Protein AF-A0A4Q7L5A5-F1 (afdb_monomer)

Sequence (263 aa):
MSRRRGRRRGRPQQIAVKLKLPFLGEISGTWEPDQAEVKAAWELYVELVTRVTVVELRPNEGLVREALTSFYSMFEITRTILRKYGPALARPHDPGQVVFGEVAVRVLDGALRPLLSRWHPALMTWESKRPEGTDPATHERNWERHDELREELAKTRVVLSGMADMLAAVANIAPLHPQVPDATPPQETAGGGAPLAGDPRQLASSRYNSGRETLIGSCVVRAITTTTGSFGSGFSSRCGTFGGTRKKSPGPPGSRTSFVPSW

Organism: NCBI:txid1872711

pLDDT: mean 74.37, std 26.96, range [30.36, 98.69]

Nearest PDB structures (foldseek):
  8sf0-assembly1_A  TM=2.297E-01  e=7.478E+00  Oryctolagus cuniculus

Mean predicted aligned error: 16.58 Å

Solvent-accessible surface area (backbone atoms only — not comparable to full-atom values): 17532 Å² total; per-residue (Å²): 136,85,80,80,78,76,79,78,78,71,79,81,62,75,40,75,44,75,44,70,39,60,97,70,49,68,51,70,35,38,32,66,70,50,79,63,38,26,51,47,25,44,56,54,28,54,59,38,59,76,29,69,46,46,38,81,70,55,97,90,46,88,54,70,68,57,48,53,50,57,52,56,47,48,57,59,54,51,50,48,50,49,62,73,60,36,68,72,33,58,59,90,70,63,92,61,51,57,45,59,46,57,56,53,51,49,46,46,61,32,45,46,43,61,52,50,69,57,44,52,62,55,51,52,59,53,61,74,66,56,57,88,94,58,56,68,70,62,54,52,67,68,38,94,56,40,66,61,50,52,51,52,53,51,57,46,24,55,44,45,39,53,50,38,54,52,23,25,58,62,45,72,49,82,76,90,56,90,76,65,99,79,71,77,74,75,75,76,84,73,91,71,82,86,82,82,91,81,84,95,83,83,90,78,88,82,89,80,84,90,79,83,87,79,89,80,88,78,90,84,80,89,83,87,83,89,80,91,78,91,83,82,86,76,92,79,89,76,91,78,89,83,84,87,84,88,86,86,87,85,87,88,90,88,80,92,83,90,86,83,84,89,132

Secondary structure (DSSP, 8-state):
---------PPPP-EEEEEEETTTEEEEEEE---HHHHHHHHHHHHHHHTSTTTSPPPTTSS-HHHHHHHHHHHHHHHHHHHHHHGGGGG---STTB--HHHHHHHHIIIIIHHHHHHHHHHHHHHHTTPPTT--HHHHHHT-TTHHHHHHHHHHHHHHHHHHHHHHHHHHT---SSPPPTT----------PPPPP--------------------------------------------------------------PPP-

Radius of gyration: 30.47 Å; Cα contacts (8 Å, |Δi|>4): 200; chains: 1; bounding box: 72×77×84 Å

Foldseek 3Di:
DDDDDPDPPPDQDKFWAWFQFAPPGIDTFIERDDPLQLVLLVQLLVLCAVDCLQVPAPPLGDALVVLLVSLVVLVVSNVVSCVVSDCSQPDDDDPRYDGNNRLSVCLCVRQNVVLNVPVVVVQVVQQVPDDPPDDSRNSRVPDPCNVVNSVSSVVSSVRSLSSSLVSCVSNVHDDPHDHDVPNDGPDDPDDDDDDDDDDDDDDDDDDDDDDDDDDDDDDDDDDDDDDDDDDDDDDDDDDDDDDDDDDDDDDDDDDDDDDDDDD

Structure (mmCIF, N/CA/C/O backbone):
data_AF-A0A4Q7L5A5-F1
#
_entry.id   AF-A0A4Q7L5A5-F1
#
loop_
_atom_site.group_PDB
_atom_site.id
_atom_site.type_symbol
_atom_site.label_atom_id
_atom_site.label_alt_id
_atom_site.label_comp_id
_atom_site.label_asym_id
_atom_site.label_entity_id
_atom_site.label_seq_id
_atom_site.pdbx_PDB_ins_code
_atom_site.Cartn_x
_atom_site.Cartn_y
_atom_site.Cartn_z
_atom_site.occupancy
_atom_site.B_iso_or_equiv
_atom_site.auth_seq_id
_atom_site.auth_comp_id
_atom_site.auth_asym_id
_atom_site.auth_atom_id
_atom_site.pdbx_PDB_model_num
ATOM 1 N N . MET A 1 1 ? 42.456 -18.481 -33.273 1.00 42.03 1 MET A N 1
ATOM 2 C CA . MET A 1 1 ? 41.606 -17.265 -33.305 1.00 42.03 1 MET A CA 1
ATOM 3 C C . MET A 1 1 ? 40.187 -17.647 -32.891 1.00 42.03 1 MET A C 1
ATOM 5 O O . MET A 1 1 ? 39.440 -18.167 -33.707 1.00 42.03 1 MET A O 1
ATOM 9 N N . SER A 1 2 ? 39.833 -17.487 -31.612 1.00 43.16 2 SER A N 1
ATOM 10 C CA . SER A 1 2 ? 38.498 -17.850 -31.109 1.00 43.16 2 SER A CA 1
ATOM 11 C C . SER A 1 2 ? 37.544 -16.662 -31.263 1.00 43.16 2 SER A C 1
ATOM 13 O O . SER A 1 2 ? 37.755 -15.605 -30.667 1.00 43.16 2 SER A O 1
ATOM 15 N N . ARG A 1 3 ? 36.522 -16.806 -32.117 1.00 45.16 3 ARG A N 1
ATOM 16 C CA . ARG A 1 3 ? 35.483 -15.792 -32.344 1.00 45.16 3 ARG A CA 1
ATOM 17 C C . ARG A 1 3 ? 34.577 -15.714 -31.110 1.00 45.16 3 ARG A C 1
ATOM 19 O O . ARG A 1 3 ? 33.791 -16.626 -30.862 1.00 45.16 3 ARG A O 1
ATOM 26 N N . ARG A 1 4 ? 34.642 -14.604 -30.365 1.00 49.50 4 ARG A N 1
ATOM 27 C CA . ARG A 1 4 ? 33.627 -14.241 -29.361 1.00 49.50 4 ARG A CA 1
ATOM 28 C C . ARG A 1 4 ? 32.274 -14.109 -30.067 1.00 49.50 4 ARG A C 1
ATOM 30 O O . ARG A 1 4 ? 32.055 -13.158 -30.813 1.00 49.50 4 ARG A O 1
ATOM 37 N N . ARG A 1 5 ? 31.366 -15.064 -29.844 1.00 52.69 5 ARG A N 1
ATOM 38 C CA . ARG A 1 5 ? 29.954 -14.931 -30.226 1.00 52.69 5 ARG A CA 1
ATOM 39 C C . ARG A 1 5 ? 29.371 -13.747 -29.456 1.00 52.69 5 ARG A C 1
ATOM 41 O O . ARG A 1 5 ? 29.300 -13.781 -28.230 1.00 52.69 5 ARG A O 1
ATOM 48 N N . GLY A 1 6 ? 28.989 -12.696 -30.179 1.00 50.53 6 GLY A N 1
ATOM 49 C CA . GLY A 1 6 ? 28.244 -11.575 -29.621 1.00 50.53 6 GLY A CA 1
ATOM 50 C C . GLY A 1 6 ? 26.965 -12.085 -28.963 1.00 50.53 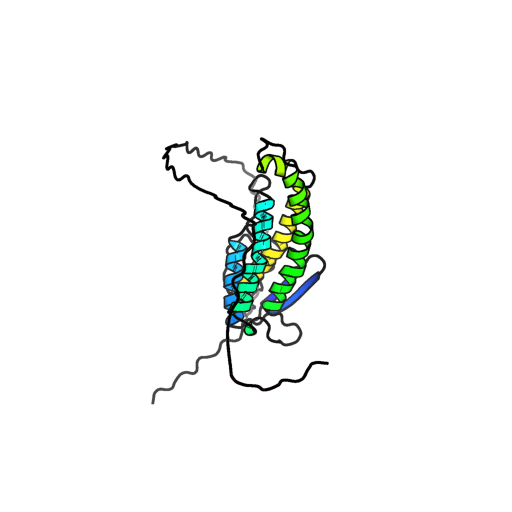6 GLY A C 1
ATOM 51 O O . GLY A 1 6 ? 26.171 -12.791 -29.585 1.00 50.53 6 GLY A O 1
ATOM 52 N N . ARG A 1 7 ? 26.790 -11.757 -27.682 1.00 52.16 7 ARG A N 1
ATOM 53 C CA . ARG A 1 7 ? 25.568 -12.018 -26.922 1.00 52.16 7 ARG A CA 1
ATOM 54 C C . ARG A 1 7 ? 24.438 -11.248 -27.610 1.00 52.16 7 ARG A C 1
ATOM 56 O O . ARG A 1 7 ? 24.432 -10.021 -27.563 1.00 52.16 7 ARG A O 1
ATOM 63 N N . ARG A 1 8 ? 23.518 -11.952 -28.281 1.00 49.62 8 ARG A N 1
ATOM 64 C CA . ARG A 1 8 ? 22.256 -11.368 -28.759 1.00 49.62 8 ARG A CA 1
ATOM 65 C C . ARG A 1 8 ? 21.574 -10.736 -27.543 1.00 49.62 8 ARG A C 1
ATOM 67 O O . ARG A 1 8 ? 21.166 -11.458 -26.636 1.00 49.62 8 ARG A O 1
ATOM 74 N N . ARG A 1 9 ? 21.524 -9.402 -27.476 1.00 58.88 9 ARG A N 1
ATOM 75 C CA . ARG A 1 9 ? 20.638 -8.708 -26.536 1.00 58.88 9 ARG A CA 1
ATOM 76 C C . ARG A 1 9 ? 19.219 -9.072 -26.969 1.00 58.88 9 ARG A C 1
ATOM 78 O O . ARG A 1 9 ? 18.850 -8.785 -28.105 1.00 58.88 9 ARG A O 1
ATOM 85 N N . GLY A 1 10 ? 18.497 -9.805 -26.122 1.00 58.12 10 GLY A N 1
ATOM 86 C CA . GLY A 1 10 ? 17.075 -10.065 -26.335 1.00 58.12 10 GLY A CA 1
ATOM 87 C C . GLY A 1 10 ? 16.325 -8.740 -26.444 1.00 58.12 10 GLY A C 1
ATOM 88 O O . GLY A 1 10 ? 16.760 -7.738 -25.873 1.00 58.12 10 GLY A O 1
ATOM 89 N N . ARG A 1 11 ? 15.240 -8.725 -27.222 1.00 57.44 11 ARG A N 1
ATOM 90 C CA . ARG A 1 11 ? 14.343 -7.570 -27.311 1.00 57.44 11 ARG A CA 1
ATOM 91 C C . ARG A 1 11 ? 13.835 -7.239 -25.895 1.00 57.44 11 ARG A C 1
ATOM 93 O O . ARG A 1 11 ? 13.523 -8.186 -25.171 1.00 57.44 11 ARG A O 1
ATOM 100 N N . PRO A 1 12 ? 13.798 -5.960 -25.479 1.00 66.44 12 PRO A N 1
ATOM 101 C CA . PRO A 1 12 ? 13.214 -5.596 -24.193 1.00 66.44 12 PRO A CA 1
ATOM 102 C C . PRO A 1 12 ? 11.754 -6.062 -24.141 1.00 66.44 12 PRO A C 1
ATOM 104 O O . PRO A 1 12 ? 11.037 -5.989 -25.142 1.00 66.44 12 PRO A O 1
ATOM 107 N N . GLN A 1 13 ? 11.356 -6.612 -22.995 1.00 79.69 13 GLN A N 1
ATOM 108 C CA . GLN A 1 13 ? 9.980 -7.019 -22.735 1.00 79.69 13 GLN A CA 1
ATOM 109 C C . GLN A 1 13 ? 9.119 -5.757 -22.656 1.00 79.69 13 GLN A C 1
ATOM 111 O O . GLN A 1 13 ? 9.505 -4.807 -21.984 1.00 79.69 13 GLN A O 1
ATOM 116 N N . GLN A 1 14 ? 7.980 -5.746 -23.347 1.00 88.88 14 GLN A N 1
ATOM 117 C CA . GLN A 1 14 ? 7.008 -4.658 -23.289 1.00 88.88 14 GLN A CA 1
ATOM 118 C C . GLN A 1 14 ? 5.710 -5.200 -22.694 1.00 88.88 14 GLN A C 1
ATOM 120 O O . GLN A 1 14 ? 5.196 -6.223 -23.146 1.00 88.88 14 GLN A O 1
ATOM 125 N N . ILE A 1 15 ? 5.200 -4.527 -21.668 1.00 91.50 15 ILE A N 1
ATOM 126 C CA . ILE A 1 15 ? 4.071 -4.978 -20.855 1.00 91.50 15 ILE A CA 1
ATOM 127 C C . ILE A 1 15 ? 2.980 -3.917 -20.930 1.00 91.50 15 ILE A C 1
ATOM 129 O O . ILE A 1 15 ? 3.231 -2.748 -20.650 1.00 91.50 15 ILE A O 1
ATOM 133 N N . ALA A 1 16 ? 1.762 -4.300 -21.306 1.00 90.12 16 ALA A N 1
ATOM 134 C CA . ALA A 1 16 ? 0.623 -3.393 -21.229 1.00 90.12 16 ALA A CA 1
ATOM 135 C C . ALA A 1 16 ? 0.192 -3.233 -19.766 1.00 90.12 16 ALA A C 1
ATOM 137 O O . ALA A 1 16 ? -0.002 -4.219 -19.057 1.00 90.12 16 ALA A O 1
ATOM 138 N N . VAL A 1 17 ? 0.035 -1.989 -19.327 1.00 89.38 17 VAL A N 1
ATOM 139 C CA . VAL A 1 17 ? -0.301 -1.640 -17.950 1.00 89.38 17 VAL A CA 1
ATOM 140 C C . VAL A 1 17 ? -1.649 -0.942 -17.909 1.00 89.38 17 VAL A C 1
ATOM 142 O O . VAL A 1 17 ? -1.903 -0.019 -18.684 1.00 89.38 17 VAL A O 1
ATOM 145 N N . LYS A 1 18 ? -2.497 -1.366 -16.969 1.00 90.62 18 LYS A N 1
ATOM 146 C CA . LYS A 1 18 ? -3.756 -0.701 -16.643 1.00 90.62 18 LYS A CA 1
ATOM 147 C C . LYS A 1 18 ? -4.070 -0.864 -15.160 1.00 90.62 18 LYS A C 1
ATOM 149 O O . LYS A 1 18 ? -4.229 -1.982 -14.686 1.00 90.62 18 LYS A O 1
ATOM 154 N N . LEU A 1 19 ? -4.188 0.244 -14.435 1.00 90.56 19 LEU A N 1
ATOM 155 C CA . LEU A 1 19 ? -4.551 0.257 -13.021 1.00 90.56 19 LEU A CA 1
ATOM 156 C C . LEU A 1 19 ? -5.522 1.396 -12.731 1.00 90.56 19 LEU A C 1
ATOM 158 O O . LEU A 1 19 ? -5.217 2.563 -12.964 1.00 90.56 19 LEU A O 1
ATOM 162 N N . LYS A 1 20 ? -6.691 1.058 -12.189 1.00 90.69 20 LYS A N 1
ATOM 163 C CA . LYS A 1 20 ? -7.696 2.040 -11.770 1.00 90.69 20 LYS A CA 1
ATOM 164 C C . LYS A 1 20 ? -7.402 2.492 -10.342 1.00 90.69 20 LYS A C 1
ATOM 166 O O . LYS A 1 20 ? -7.267 1.658 -9.449 1.00 90.69 20 LYS A O 1
ATOM 171 N N . LEU A 1 21 ? -7.333 3.801 -10.126 1.00 87.31 21 LEU A N 1
ATOM 172 C CA . LEU A 1 21 ? -7.123 4.413 -8.821 1.00 87.31 21 LEU A CA 1
ATOM 173 C C . LEU A 1 21 ? -8.372 5.183 -8.376 1.00 87.31 21 LEU A C 1
ATOM 175 O O . LEU A 1 21 ? -8.939 5.946 -9.165 1.00 87.31 21 LEU A O 1
ATOM 179 N N . PRO A 1 22 ? -8.780 5.063 -7.101 1.00 82.00 22 PRO A N 1
ATOM 180 C CA . PRO A 1 22 ? -9.787 5.943 -6.532 1.00 82.00 22 PRO A CA 1
ATOM 181 C C . PRO A 1 22 ? -9.349 7.405 -6.678 1.00 82.00 22 PRO A C 1
ATOM 183 O O . PRO A 1 22 ? -8.205 7.744 -6.384 1.00 82.00 22 PRO A O 1
ATOM 186 N N . PHE A 1 23 ? -10.255 8.271 -7.137 1.00 74.75 23 PHE A N 1
ATOM 187 C CA . PHE A 1 23 ? -10.088 9.733 -7.230 1.00 74.75 23 PHE A CA 1
ATOM 188 C C . PHE A 1 23 ? -9.009 10.267 -8.198 1.00 74.75 23 PHE A C 1
ATOM 190 O O . PHE A 1 23 ? -9.149 11.395 -8.662 1.00 74.75 23 PHE A O 1
ATOM 197 N N . LEU A 1 24 ? -7.976 9.489 -8.544 1.00 80.62 24 LEU A N 1
ATOM 198 C CA . LEU A 1 24 ? -6.904 9.878 -9.478 1.00 80.62 24 LEU A CA 1
ATOM 199 C C . LEU A 1 24 ? -7.088 9.337 -10.907 1.00 80.62 24 LEU A C 1
ATOM 201 O O . LEU A 1 24 ? -6.269 9.624 -11.778 1.00 80.62 24 LEU A O 1
ATOM 205 N N . GLY A 1 25 ? -8.152 8.574 -11.167 1.00 87.69 25 GLY A N 1
ATOM 206 C CA . GLY A 1 25 ? -8.466 8.055 -12.499 1.00 87.69 25 GLY A CA 1
ATOM 207 C C . GLY A 1 25 ? -7.749 6.741 -12.805 1.00 87.69 25 GLY A C 1
ATOM 208 O O . GLY A 1 25 ? -7.852 5.781 -12.047 1.00 87.69 25 GLY A O 1
ATOM 209 N N . GLU A 1 26 ? -7.062 6.665 -13.941 1.00 88.25 26 GLU A N 1
ATOM 210 C CA . GLU A 1 26 ? -6.426 5.439 -14.429 1.00 88.25 26 GLU A CA 1
ATOM 211 C C . GLU A 1 26 ? -4.948 5.684 -14.749 1.00 88.25 26 GLU A C 1
ATOM 213 O O . GLU A 1 26 ? -4.582 6.701 -15.336 1.00 88.25 26 GLU A O 1
ATOM 218 N N . ILE A 1 27 ? -4.096 4.734 -14.367 1.00 88.44 27 ILE A N 1
ATOM 219 C CA . ILE A 1 27 ? -2.741 4.600 -14.895 1.00 88.44 27 ILE A CA 1
ATOM 220 C C . ILE A 1 27 ? -2.820 3.614 -16.052 1.00 88.44 27 ILE A C 1
ATOM 222 O O . ILE A 1 27 ? -3.142 2.445 -15.838 1.00 88.44 27 ILE A O 1
ATOM 226 N N . SER A 1 28 ? -2.515 4.068 -17.261 1.00 90.81 28 SER A N 1
ATOM 227 C CA . SER A 1 28 ? -2.439 3.213 -18.440 1.00 90.81 28 SER A CA 1
ATOM 228 C C . SER A 1 28 ? -1.246 3.578 -19.312 1.00 90.81 28 SER A C 1
ATOM 230 O O . SER A 1 28 ? -0.820 4.732 -19.354 1.00 90.81 28 SER A O 1
ATOM 232 N N . GLY A 1 29 ? -0.677 2.573 -19.973 1.00 91.69 29 GLY A N 1
ATOM 233 C CA . GLY A 1 29 ? 0.484 2.746 -20.840 1.00 91.69 29 GLY A CA 1
ATOM 234 C C . GLY A 1 29 ? 1.212 1.437 -21.107 1.00 91.69 29 GLY A C 1
ATOM 235 O O . GLY A 1 29 ? 0.716 0.351 -20.799 1.00 91.69 29 GLY A O 1
ATOM 236 N N . THR A 1 30 ? 2.404 1.544 -21.680 1.00 93.56 30 THR A N 1
ATOM 237 C CA . THR A 1 30 ? 3.314 0.411 -21.888 1.00 93.56 30 THR A CA 1
ATOM 238 C C . THR A 1 30 ? 4.511 0.514 -20.955 1.00 93.56 30 THR A C 1
ATOM 240 O O . THR A 1 30 ? 5.078 1.587 -20.795 1.00 93.56 30 THR A O 1
ATOM 243 N N . TRP A 1 31 ? 4.936 -0.594 -20.367 1.00 93.88 31 TRP A N 1
ATOM 244 C CA . TRP A 1 31 ? 6.115 -0.651 -19.513 1.00 93.88 31 TRP A CA 1
ATOM 245 C C . TRP A 1 31 ? 7.205 -1.470 -20.197 1.00 93.88 31 TRP A C 1
ATOM 247 O O . TRP A 1 31 ? 6.989 -2.637 -20.526 1.00 93.88 31 TRP A O 1
ATOM 257 N N . GLU A 1 32 ? 8.369 -0.860 -20.410 1.00 93.56 32 GLU A N 1
ATOM 258 C CA . GLU A 1 32 ? 9.589 -1.528 -20.871 1.00 93.56 32 GLU A CA 1
ATOM 259 C C . GLU A 1 32 ? 10.631 -1.525 -19.743 1.00 93.56 32 GLU A C 1
ATOM 261 O O . GLU A 1 32 ? 11.520 -0.672 -19.731 1.00 93.56 32 GLU A O 1
ATOM 266 N N . PRO A 1 33 ? 10.499 -2.426 -18.751 1.00 93.12 33 PRO A N 1
ATOM 267 C CA . PRO A 1 33 ? 11.241 -2.313 -17.507 1.00 93.12 33 PRO A CA 1
ATOM 268 C C . PRO A 1 33 ? 12.732 -2.592 -17.698 1.00 93.12 33 PRO A C 1
ATOM 270 O O . PRO A 1 33 ? 13.140 -3.578 -18.326 1.00 93.12 33 PRO A O 1
ATOM 273 N N . ASP A 1 34 ? 13.565 -1.754 -17.087 1.00 92.75 34 ASP A N 1
ATOM 274 C CA . ASP A 1 34 ? 14.994 -2.025 -16.989 1.00 92.75 34 ASP A CA 1
ATOM 275 C C . ASP A 1 34 ? 15.328 -3.012 -15.847 1.00 92.75 34 ASP A C 1
ATOM 277 O O . ASP A 1 34 ? 14.481 -3.472 -15.081 1.00 92.75 34 ASP A O 1
ATOM 281 N N . GLN A 1 35 ? 16.606 -3.375 -15.710 1.00 95.06 35 GLN A N 1
ATOM 282 C CA . GLN A 1 35 ? 17.036 -4.326 -14.676 1.00 95.06 35 GLN A CA 1
ATOM 283 C C . GLN A 1 35 ? 16.857 -3.814 -13.236 1.00 95.06 35 GLN A C 1
ATOM 285 O O . GLN A 1 35 ? 16.794 -4.631 -12.316 1.00 95.06 35 GLN A O 1
ATOM 290 N N . ALA A 1 36 ? 16.846 -2.499 -13.008 1.00 96.88 36 ALA A N 1
ATOM 291 C CA . ALA A 1 36 ? 16.571 -1.931 -11.694 1.00 96.88 36 ALA A CA 1
ATOM 292 C C . ALA A 1 36 ? 15.071 -2.009 -11.389 1.00 96.88 36 ALA A C 1
ATOM 294 O O . ALA A 1 36 ? 14.707 -2.432 -10.293 1.00 96.88 36 ALA A O 1
ATOM 295 N N . GLU A 1 37 ? 14.220 -1.698 -12.366 1.00 97.25 37 GLU A N 1
ATOM 296 C CA . GLU A 1 37 ? 12.766 -1.795 -12.239 1.00 97.25 37 GLU A CA 1
ATOM 297 C C . GLU A 1 37 ? 12.292 -3.233 -12.031 1.00 97.25 37 GLU A C 1
ATOM 299 O O . GLU A 1 37 ? 11.494 -3.468 -11.130 1.00 97.25 37 GLU A O 1
ATOM 304 N N . VAL A 1 38 ? 12.842 -4.213 -12.758 1.00 97.44 38 VAL A N 1
ATOM 305 C CA . VAL A 1 38 ? 12.536 -5.645 -12.551 1.00 97.44 38 VAL A CA 1
ATOM 306 C C . VAL A 1 38 ? 12.829 -6.077 -11.109 1.00 97.44 38 VAL A C 1
ATOM 308 O O . VAL A 1 38 ? 12.031 -6.771 -10.477 1.00 97.44 38 VAL A O 1
ATOM 311 N N . LYS A 1 39 ? 13.968 -5.647 -10.549 1.00 98.25 39 LYS A N 1
ATOM 312 C CA . LYS A 1 39 ? 14.348 -5.982 -9.167 1.00 98.25 39 LYS A CA 1
ATOM 313 C C . LYS A 1 39 ? 13.474 -5.265 -8.140 1.00 98.25 39 LYS A C 1
ATOM 315 O O . LYS A 1 39 ? 13.059 -5.885 -7.166 1.00 98.25 39 LYS A O 1
ATOM 320 N N . ALA A 1 40 ? 13.192 -3.983 -8.357 1.00 98.50 40 ALA A N 1
ATOM 321 C CA . ALA A 1 40 ? 12.310 -3.205 -7.496 1.00 98.50 40 ALA A CA 1
ATOM 322 C C . ALA A 1 40 ? 10.877 -3.757 -7.506 1.00 98.50 40 ALA A C 1
ATOM 324 O O . ALA A 1 40 ? 10.242 -3.831 -6.454 1.00 98.50 40 ALA A O 1
ATOM 325 N N . ALA A 1 41 ? 10.397 -4.198 -8.673 1.00 98.25 41 ALA A N 1
ATOM 326 C CA . ALA A 1 41 ? 9.103 -4.840 -8.832 1.00 98.25 41 ALA A CA 1
ATOM 327 C C . ALA A 1 41 ? 9.015 -6.130 -8.026 1.00 98.25 41 ALA A C 1
ATOM 329 O O . ALA A 1 41 ? 8.070 -6.282 -7.260 1.00 98.25 41 ALA A O 1
ATOM 330 N N . TRP A 1 42 ? 10.023 -7.001 -8.115 1.00 98.31 42 TRP A N 1
ATOM 331 C CA . TRP A 1 42 ? 10.089 -8.204 -7.288 1.00 98.31 42 TRP A CA 1
ATOM 332 C C . TRP A 1 42 ? 10.056 -7.892 -5.783 1.00 98.31 42 TRP A C 1
ATOM 334 O O . TRP A 1 42 ? 9.297 -8.514 -5.043 1.00 98.31 42 TRP A O 1
ATOM 344 N N . GLU A 1 43 ? 10.839 -6.916 -5.317 1.00 98.62 43 GLU A N 1
ATOM 345 C CA . GLU A 1 43 ? 10.881 -6.574 -3.888 1.00 98.62 43 GLU A CA 1
ATOM 346 C C . GLU A 1 43 ? 9.546 -6.019 -3.383 1.00 98.62 43 GLU A C 1
ATOM 348 O O . GLU A 1 43 ? 9.048 -6.463 -2.348 1.00 98.62 43 GLU A O 1
ATOM 353 N N . LEU A 1 44 ? 8.925 -5.098 -4.124 1.00 98.62 44 LEU A N 1
ATOM 354 C CA . LEU A 1 44 ? 7.630 -4.543 -3.731 1.00 98.62 44 LEU A CA 1
ATOM 355 C C . LEU A 1 44 ? 6.506 -5.581 -3.844 1.00 98.62 44 LEU A C 1
ATOM 357 O O . LEU A 1 44 ? 5.599 -5.604 -3.015 1.00 98.62 44 LEU A O 1
ATOM 361 N N . TYR A 1 45 ? 6.587 -6.460 -4.840 1.00 98.38 45 TYR A N 1
ATOM 362 C CA . TYR A 1 45 ? 5.655 -7.560 -5.029 1.00 98.38 45 TYR A CA 1
ATOM 363 C C . TYR A 1 45 ? 5.610 -8.485 -3.811 1.00 98.38 45 TYR A C 1
ATOM 365 O O . TYR A 1 45 ? 4.529 -8.741 -3.283 1.00 98.38 45 TYR A O 1
ATOM 373 N N . VAL A 1 46 ? 6.773 -8.941 -3.332 1.00 98.25 46 VAL A N 1
ATOM 374 C CA . VAL A 1 46 ? 6.872 -9.831 -2.163 1.00 98.25 46 VAL A CA 1
ATOM 375 C C . VAL A 1 46 ? 6.238 -9.190 -0.930 1.00 98.25 46 VAL A C 1
ATOM 377 O O . VAL A 1 46 ? 5.477 -9.845 -0.217 1.00 98.25 46 VAL A O 1
ATOM 380 N N . GLU A 1 47 ? 6.499 -7.905 -0.697 1.00 98.38 47 GLU A N 1
ATOM 381 C CA . GLU A 1 47 ? 5.904 -7.168 0.421 1.00 98.38 47 GLU A CA 1
ATOM 382 C C . GLU A 1 47 ? 4.379 -7.080 0.302 1.00 98.38 47 GLU A C 1
ATOM 384 O O . GLU A 1 47 ? 3.676 -7.282 1.288 1.00 98.38 47 GLU A O 1
ATOM 389 N N . LEU A 1 48 ? 3.846 -6.838 -0.898 1.00 97.69 48 LEU A N 1
ATOM 390 C CA . LEU A 1 48 ? 2.402 -6.769 -1.119 1.00 97.69 48 LEU A CA 1
ATOM 391 C C . LEU A 1 48 ? 1.709 -8.113 -0.856 1.00 97.69 48 LEU A C 1
ATOM 393 O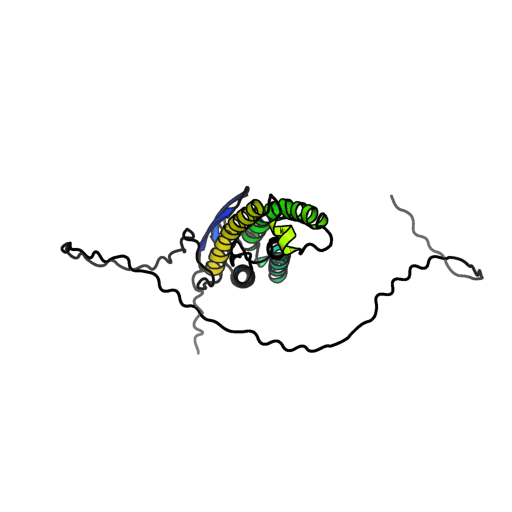 O . LEU A 1 48 ? 0.734 -8.148 -0.103 1.00 97.69 48 LEU A O 1
ATOM 397 N N . VAL A 1 49 ? 2.208 -9.204 -1.450 1.00 96.94 49 VAL A N 1
ATOM 398 C CA . VAL A 1 49 ? 1.531 -10.520 -1.446 1.00 96.94 49 VAL A CA 1
ATOM 399 C C . VAL A 1 49 ? 1.689 -11.311 -0.150 1.00 96.94 49 VAL A C 1
ATOM 401 O O . VAL A 1 49 ? 1.004 -12.310 0.042 1.00 96.94 49 VAL A O 1
ATOM 404 N N . THR A 1 50 ? 2.565 -10.879 0.756 1.00 95.44 50 THR A N 1
ATOM 405 C CA . THR A 1 50 ? 2.759 -11.521 2.071 1.00 95.44 50 THR A CA 1
ATOM 406 C C . THR A 1 50 ? 2.043 -10.790 3.206 1.00 95.44 50 THR A C 1
ATOM 408 O O . THR A 1 50 ? 2.093 -11.218 4.359 1.00 95.44 50 THR A O 1
ATOM 411 N N . ARG A 1 51 ? 1.351 -9.691 2.891 1.00 95.44 51 ARG A N 1
ATOM 412 C CA . ARG A 1 51 ? 0.681 -8.815 3.853 1.00 95.44 51 ARG A CA 1
ATOM 413 C C . ARG A 1 51 ? -0.815 -8.747 3.594 1.00 95.44 51 ARG A C 1
ATOM 415 O O . ARG A 1 51 ? -1.294 -9.007 2.494 1.00 95.44 51 ARG A O 1
ATOM 422 N N . VAL A 1 52 ? -1.553 -8.258 4.590 1.00 93.81 52 VAL A N 1
ATOM 423 C CA . VAL A 1 52 ? -3.008 -8.016 4.502 1.00 93.81 52 VAL A CA 1
ATOM 424 C C . VAL A 1 52 ? -3.420 -7.000 3.416 1.00 93.81 52 VAL A C 1
ATOM 426 O O . VAL A 1 52 ? -4.594 -6.874 3.049 1.00 93.81 52 VAL A O 1
ATOM 429 N N . THR A 1 53 ? -2.442 -6.272 2.874 1.00 89.75 53 THR A N 1
ATOM 430 C CA . THR A 1 53 ? -2.592 -5.388 1.713 1.00 89.75 53 THR A CA 1
ATOM 431 C C . THR A 1 53 ? -3.048 -6.121 0.456 1.00 89.75 53 THR A C 1
ATOM 433 O O . THR A 1 53 ? -3.718 -5.503 -0.362 1.00 89.75 53 THR A O 1
ATOM 436 N N . VAL A 1 54 ? -2.734 -7.415 0.321 1.00 91.94 54 VAL A N 1
ATOM 437 C CA . VAL A 1 54 ? -3.231 -8.294 -0.756 1.00 91.94 54 VAL A CA 1
ATOM 438 C C . VAL A 1 54 ? -3.887 -9.553 -0.188 1.00 91.94 54 VAL A C 1
ATOM 440 O O . VAL A 1 54 ? -4.904 -10.002 -0.704 1.00 91.94 54 VAL A O 1
ATOM 443 N N . VAL A 1 55 ? -3.373 -10.096 0.915 1.00 89.62 55 VAL A N 1
ATOM 444 C CA . VAL A 1 55 ? -3.990 -11.231 1.610 1.00 89.62 55 VAL A CA 1
ATOM 445 C C . VAL A 1 55 ? -5.244 -10.755 2.347 1.00 89.62 55 VAL A C 1
ATOM 447 O O . VAL A 1 55 ? -5.198 -9.852 3.178 1.00 89.62 55 VAL A O 1
ATOM 450 N N . GLU A 1 56 ? -6.399 -11.331 2.041 1.00 87.25 56 GLU A N 1
ATOM 451 C CA . GLU A 1 56 ? -7.650 -10.924 2.676 1.00 87.25 56 GLU A CA 1
ATOM 452 C C . GLU A 1 56 ? -7.710 -11.342 4.155 1.00 87.25 56 GLU A C 1
ATOM 454 O O . GLU A 1 56 ? -7.456 -12.494 4.499 1.00 87.25 56 GLU A O 1
ATOM 459 N N . LEU A 1 57 ? -8.105 -10.407 5.028 1.00 84.94 57 LEU A N 1
ATOM 460 C CA . LEU A 1 57 ? -8.637 -10.750 6.349 1.00 84.94 57 LEU A CA 1
ATOM 461 C C . LEU A 1 57 ? -10.117 -11.075 6.200 1.00 84.94 57 LEU A C 1
ATOM 463 O O . LEU A 1 57 ? -10.888 -10.205 5.786 1.00 84.94 57 LEU A O 1
ATOM 467 N N . ARG A 1 58 ? -10.522 -12.286 6.591 1.00 85.75 58 ARG A N 1
ATOM 468 C CA . ARG A 1 58 ? -11.936 -12.676 6.571 1.00 85.75 58 ARG A CA 1
ATOM 469 C C . ARG A 1 58 ? -12.768 -11.749 7.477 1.00 85.75 58 ARG A C 1
ATOM 471 O O . ARG A 1 58 ? -12.211 -11.120 8.385 1.00 85.75 58 ARG A O 1
ATOM 478 N N . PRO A 1 59 ? -14.100 -11.659 7.283 1.00 79.19 59 PRO A N 1
ATOM 479 C CA . PRO A 1 59 ? -14.949 -10.687 7.984 1.00 79.19 59 PRO A CA 1
ATOM 480 C C . PRO A 1 59 ? -14.799 -10.665 9.513 1.00 79.19 59 PRO A C 1
ATOM 482 O O . PRO A 1 59 ? -14.861 -9.599 10.116 1.00 79.19 59 PRO A O 1
ATOM 485 N N . ASN A 1 60 ? -14.517 -11.818 10.126 1.00 81.62 60 ASN A N 1
ATOM 486 C CA . ASN A 1 60 ? -14.414 -11.975 11.581 1.00 81.62 60 ASN A CA 1
ATOM 487 C C . ASN A 1 60 ? -12.976 -12.196 12.083 1.00 81.62 60 ASN A C 1
ATOM 489 O O . ASN A 1 60 ? -12.784 -12.614 13.224 1.00 81.62 60 ASN A O 1
ATOM 493 N N . GLU A 1 61 ? -11.965 -11.959 11.245 1.00 88.50 61 GLU A N 1
ATOM 494 C CA . GLU A 1 61 ? -10.558 -12.194 11.583 1.00 88.50 61 GLU A CA 1
ATOM 495 C C . GLU A 1 61 ? -9.767 -10.896 11.732 1.00 88.50 61 GLU A C 1
ATOM 497 O O . GLU A 1 61 ? -9.945 -9.953 10.962 1.00 88.50 61 GLU A O 1
ATOM 502 N N . GLY A 1 62 ? -8.835 -10.882 12.685 1.00 91.56 62 GLY A N 1
ATOM 503 C CA . GLY A 1 62 ? -7.906 -9.771 12.890 1.00 91.56 62 GLY A CA 1
ATOM 504 C C . GLY A 1 62 ? -8.570 -8.450 13.287 1.00 91.56 62 GLY A C 1
ATOM 505 O O . GLY A 1 62 ? -9.794 -8.339 13.404 1.00 91.56 62 GLY A O 1
ATOM 506 N N . LEU A 1 63 ? -7.726 -7.442 13.495 1.00 95.25 63 LEU A N 1
ATOM 507 C CA . LEU A 1 63 ? -8.145 -6.083 13.830 1.00 95.25 63 LEU A CA 1
ATOM 508 C C . LEU A 1 63 ? -8.010 -5.152 12.626 1.00 95.25 63 LEU A C 1
ATOM 510 O O . LEU A 1 63 ? -7.016 -5.198 11.890 1.00 95.25 63 LEU A O 1
ATOM 514 N N . VAL A 1 64 ? -8.963 -4.236 12.454 1.00 96.19 64 VAL A N 1
ATOM 515 C CA . VAL A 1 64 ? -8.841 -3.178 11.440 1.00 96.19 64 VAL A CA 1
ATOM 516 C C . VAL A 1 64 ? -7.699 -2.214 11.778 1.00 96.19 64 VAL A C 1
ATOM 518 O O . VAL A 1 64 ? -7.061 -1.686 10.864 1.00 96.19 64 VAL A O 1
ATOM 521 N N . ARG A 1 65 ? -7.346 -2.055 13.063 1.00 97.31 65 ARG A N 1
ATOM 522 C CA . ARG A 1 65 ? -6.123 -1.358 13.497 1.00 97.31 65 ARG A CA 1
ATOM 523 C C . ARG A 1 65 ? -4.846 -1.972 12.919 1.00 97.31 65 ARG A C 1
ATOM 525 O O . ARG A 1 65 ? -3.971 -1.246 12.432 1.00 97.31 65 ARG A O 1
ATOM 532 N N . GLU A 1 66 ? -4.727 -3.294 12.960 1.00 96.50 66 GLU A N 1
ATOM 533 C CA . GLU A 1 66 ? -3.560 -4.012 12.435 1.00 96.50 66 GLU A CA 1
ATOM 534 C C . GLU A 1 66 ? -3.518 -3.932 10.908 1.00 96.50 66 GLU A C 1
ATOM 536 O O . GLU A 1 66 ? -2.461 -3.663 10.330 1.00 96.50 66 GLU A O 1
ATOM 541 N N . ALA A 1 67 ? -4.680 -4.046 10.255 1.00 96.94 67 ALA A N 1
ATOM 542 C CA . ALA A 1 67 ? -4.797 -3.847 8.816 1.00 96.94 67 ALA A CA 1
ATOM 543 C C . ALA A 1 67 ? -4.323 -2.448 8.395 1.00 96.94 67 ALA A C 1
ATOM 545 O O . ALA A 1 67 ? -3.427 -2.330 7.561 1.00 96.94 67 ALA A O 1
ATOM 546 N N . LEU A 1 68 ? -4.835 -1.384 9.022 1.00 98.19 68 LEU A N 1
ATOM 547 C CA . LEU A 1 68 ? -4.411 -0.010 8.732 1.00 98.19 68 LEU A CA 1
ATOM 548 C C . LEU A 1 68 ? -2.908 0.196 8.963 1.00 98.19 68 LEU A C 1
ATOM 550 O O . LEU A 1 68 ? -2.253 0.873 8.174 1.00 98.19 68 LEU A O 1
ATOM 554 N N . THR A 1 69 ? -2.345 -0.414 10.008 1.00 98.12 69 THR A N 1
ATOM 555 C CA . THR A 1 69 ? -0.898 -0.372 10.272 1.00 98.12 69 THR A CA 1
ATOM 556 C C . THR A 1 69 ? -0.101 -1.033 9.146 1.00 98.12 69 THR A C 1
ATOM 558 O O . THR A 1 69 ? 0.889 -0.468 8.675 1.00 98.12 69 THR A O 1
ATOM 561 N N . SER A 1 70 ? -0.548 -2.191 8.652 1.00 97.94 70 SER A N 1
ATOM 562 C CA . SER A 1 70 ? 0.096 -2.851 7.512 1.00 97.94 70 SER A CA 1
ATOM 563 C C . SER A 1 70 ? 0.019 -1.999 6.243 1.00 97.94 70 SER A C 1
ATOM 565 O O . SER A 1 70 ? 1.019 -1.875 5.540 1.00 97.94 70 SER A O 1
ATOM 567 N N . PHE A 1 71 ? -1.125 -1.375 5.953 1.00 98.06 71 PHE A N 1
ATOM 568 C CA . PHE A 1 71 ? -1.272 -0.485 4.795 1.00 98.06 71 PHE A CA 1
ATOM 569 C C . PHE A 1 71 ? -0.365 0.747 4.924 1.00 98.06 71 PHE A C 1
ATOM 571 O O . PHE A 1 71 ? 0.298 1.129 3.962 1.00 98.06 71 PHE A O 1
ATOM 578 N N . TYR A 1 72 ? -0.259 1.333 6.120 1.00 98.38 72 TYR A N 1
ATOM 579 C CA . TYR A 1 72 ? 0.652 2.447 6.384 1.00 98.38 72 TYR A CA 1
ATOM 580 C C . TYR A 1 72 ? 2.126 2.066 6.171 1.00 98.38 72 TYR A C 1
ATOM 582 O O . TYR A 1 72 ? 2.888 2.854 5.606 1.00 98.38 72 TYR A O 1
ATOM 590 N N . SER A 1 73 ? 2.528 0.843 6.541 1.00 98.31 73 SER A N 1
ATOM 591 C CA . SER A 1 73 ? 3.911 0.373 6.363 1.00 98.31 73 SER A CA 1
ATOM 592 C C . SER A 1 73 ? 4.387 0.390 4.901 1.00 98.31 73 SER A C 1
ATOM 594 O O . SER A 1 73 ? 5.579 0.583 4.648 1.00 98.31 73 SER A O 1
ATOM 596 N N . MET A 1 74 ? 3.464 0.315 3.931 1.00 98.44 74 MET A N 1
ATOM 597 C CA . MET A 1 74 ? 3.782 0.391 2.501 1.00 98.44 74 MET A CA 1
ATOM 598 C C . MET A 1 74 ? 4.466 1.698 2.100 1.00 98.44 74 MET A C 1
ATOM 600 O O . MET A 1 74 ? 5.268 1.688 1.166 1.00 98.44 74 MET A O 1
ATOM 604 N N . PHE A 1 75 ? 4.220 2.812 2.802 1.00 98.44 75 PHE A N 1
ATOM 605 C CA . PHE A 1 75 ? 4.936 4.064 2.540 1.00 98.44 75 PHE A CA 1
ATOM 606 C C . PHE A 1 75 ? 6.436 3.911 2.781 1.00 98.44 75 PHE A C 1
ATOM 608 O O . PHE A 1 75 ? 7.237 4.341 1.952 1.00 98.44 75 PHE A O 1
ATOM 615 N N . GLU A 1 76 ? 6.830 3.301 3.899 1.00 98.50 76 GLU A N 1
ATOM 616 C CA . GLU A 1 76 ? 8.246 3.174 4.244 1.00 98.50 76 GLU A CA 1
ATOM 617 C C . GLU A 1 76 ? 8.944 2.096 3.416 1.00 98.50 76 GLU A C 1
ATOM 619 O O . GLU A 1 76 ? 10.068 2.307 2.956 1.00 98.50 76 GLU A O 1
ATOM 624 N N . ILE A 1 77 ? 8.251 0.988 3.142 1.00 98.56 77 ILE A N 1
ATOM 625 C CA . ILE A 1 77 ? 8.717 -0.061 2.227 1.00 98.56 77 ILE A CA 1
ATOM 626 C C . ILE A 1 77 ? 8.997 0.538 0.845 1.00 98.56 77 ILE A C 1
ATOM 628 O O . ILE A 1 77 ? 10.113 0.448 0.331 1.00 98.56 77 ILE A O 1
ATOM 632 N N . THR A 1 78 ? 8.015 1.239 0.276 1.00 98.38 78 THR A N 1
ATOM 633 C CA . THR A 1 78 ? 8.133 1.826 -1.064 1.00 98.38 78 THR A CA 1
ATOM 634 C C . THR A 1 78 ? 9.242 2.874 -1.113 1.00 98.38 78 THR A C 1
ATOM 636 O O . THR A 1 78 ? 10.067 2.851 -2.024 1.00 98.38 78 THR A O 1
ATOM 639 N N . ARG A 1 79 ? 9.345 3.762 -0.113 1.00 98.44 79 ARG A N 1
ATOM 640 C CA . ARG A 1 79 ? 10.448 4.740 -0.034 1.00 98.44 79 ARG A CA 1
ATOM 641 C C . ARG A 1 79 ? 11.809 4.068 0.073 1.00 98.44 79 ARG A C 1
ATOM 643 O O . ARG A 1 79 ? 12.775 4.561 -0.501 1.00 98.44 79 ARG A O 1
ATOM 650 N N . THR A 1 80 ? 11.906 2.964 0.804 1.00 98.69 80 THR A N 1
ATOM 651 C CA . THR A 1 80 ? 13.153 2.207 0.935 1.00 98.69 80 THR A CA 1
ATOM 652 C C . THR A 1 80 ? 13.586 1.628 -0.404 1.00 98.69 80 THR A C 1
ATOM 654 O O . THR A 1 80 ? 14.739 1.820 -0.787 1.00 98.69 80 THR A O 1
ATOM 657 N N . ILE A 1 81 ? 12.661 1.036 -1.161 1.00 98.56 81 ILE A N 1
ATOM 658 C CA . ILE A 1 81 ? 12.923 0.544 -2.520 1.00 98.56 81 ILE A CA 1
ATOM 659 C C . ILE A 1 81 ? 13.331 1.705 -3.439 1.00 98.56 81 ILE A C 1
ATOM 661 O O . ILE A 1 81 ? 14.388 1.652 -4.068 1.00 98.56 81 ILE A O 1
ATOM 665 N N . LEU A 1 82 ? 12.574 2.807 -3.449 1.00 98.31 82 LEU A N 1
ATOM 666 C CA . LEU A 1 82 ? 12.890 3.988 -4.264 1.00 98.31 82 LEU A CA 1
ATOM 667 C C . LEU A 1 82 ? 14.286 4.555 -3.964 1.00 98.31 82 LEU A C 1
ATOM 669 O O . LEU A 1 82 ? 15.041 4.859 -4.885 1.00 98.31 82 LEU A O 1
ATOM 673 N N . ARG A 1 83 ? 14.673 4.647 -2.687 1.00 98.38 83 ARG A N 1
ATOM 674 C CA . ARG A 1 83 ? 16.011 5.111 -2.282 1.00 98.38 83 ARG A CA 1
ATOM 675 C C . ARG A 1 83 ? 17.115 4.126 -2.662 1.00 98.38 83 ARG A C 1
ATOM 677 O O . ARG A 1 83 ? 18.190 4.560 -3.059 1.00 98.38 83 ARG A O 1
ATOM 684 N N . LYS A 1 84 ? 16.856 2.821 -2.551 1.00 98.38 84 LYS A N 1
ATOM 685 C CA . LYS A 1 84 ? 17.830 1.758 -2.835 1.00 98.38 84 LYS A CA 1
ATOM 686 C C . LYS A 1 84 ? 18.264 1.736 -4.301 1.00 98.38 84 LYS A C 1
ATOM 688 O O . LYS A 1 84 ? 19.453 1.602 -4.574 1.00 98.38 84 LYS A O 1
ATOM 693 N N . TYR A 1 85 ? 17.320 1.860 -5.231 1.00 97.75 85 TYR A N 1
ATOM 694 C CA . TYR A 1 85 ? 17.610 1.852 -6.672 1.00 97.75 85 TYR A CA 1
ATOM 695 C C . TYR A 1 85 ? 17.791 3.263 -7.254 1.00 97.75 85 TYR A C 1
ATOM 697 O O . TYR A 1 85 ? 18.336 3.424 -8.349 1.00 97.75 85 TYR A O 1
ATOM 705 N N . GLY A 1 86 ? 17.387 4.293 -6.507 1.00 96.62 86 GLY A N 1
ATOM 706 C CA . GLY A 1 86 ? 17.637 5.690 -6.827 1.00 96.62 86 GLY A CA 1
ATOM 707 C C . GLY A 1 86 ? 16.928 6.154 -8.107 1.00 96.62 86 GLY A C 1
ATOM 708 O O . GLY A 1 86 ? 15.887 5.610 -8.481 1.00 96.62 86 GLY A O 1
ATOM 709 N N . PRO A 1 87 ? 17.493 7.149 -8.818 1.00 95.81 87 PRO A N 1
ATOM 710 C CA . PRO A 1 87 ? 16.861 7.754 -9.992 1.00 95.81 87 PRO A CA 1
ATOM 711 C C . PRO A 1 87 ? 16.579 6.790 -11.148 1.00 95.81 87 PRO A C 1
ATOM 713 O O . PRO A 1 87 ? 15.843 7.153 -12.058 1.00 95.81 87 PRO A O 1
ATOM 716 N N . ALA A 1 88 ? 17.162 5.584 -11.147 1.00 94.50 88 ALA A N 1
ATOM 717 C CA . ALA A 1 88 ? 16.890 4.570 -12.164 1.00 94.50 88 ALA A CA 1
ATOM 718 C C . ALA A 1 88 ? 15.397 4.213 -12.245 1.00 94.50 88 ALA A C 1
ATOM 720 O O . ALA A 1 88 ? 14.899 3.996 -13.338 1.00 94.50 88 ALA A O 1
ATOM 721 N N . LEU A 1 89 ? 14.672 4.252 -11.121 1.00 96.38 89 LEU A N 1
ATOM 722 C CA . LEU A 1 89 ? 13.242 3.924 -11.076 1.00 96.38 89 LEU A CA 1
ATOM 723 C C . LEU A 1 89 ? 12.316 5.047 -11.568 1.00 96.38 89 LEU A C 1
ATOM 725 O O . LEU A 1 89 ? 11.101 4.884 -11.539 1.00 96.38 89 LEU A O 1
ATOM 729 N N . ALA A 1 90 ? 12.859 6.205 -11.947 1.00 94.06 90 ALA A N 1
ATOM 730 C CA . ALA A 1 90 ? 12.076 7.384 -12.316 1.00 94.06 90 ALA A CA 1
ATOM 731 C C . ALA A 1 90 ? 12.726 8.187 -13.453 1.00 94.06 90 ALA A C 1
ATOM 733 O O . ALA A 1 90 ? 12.575 9.409 -13.526 1.00 94.06 90 ALA A O 1
ATOM 734 N N . ARG A 1 91 ? 13.509 7.530 -14.319 1.00 90.25 91 ARG A N 1
ATOM 735 C CA . ARG A 1 91 ? 14.064 8.204 -15.498 1.00 90.25 91 ARG A CA 1
ATOM 736 C C . ARG A 1 91 ? 12.926 8.621 -16.437 1.00 90.25 91 ARG A C 1
ATOM 738 O O . ARG A 1 91 ? 11.876 7.993 -16.411 1.00 90.25 91 ARG A O 1
ATOM 745 N N . PRO A 1 92 ? 13.096 9.671 -17.252 1.00 82.50 92 PRO A N 1
ATOM 746 C CA . PRO A 1 92 ? 12.130 9.991 -18.296 1.00 82.50 92 PRO A CA 1
ATOM 747 C C . PRO A 1 92 ? 12.092 8.889 -19.362 1.00 82.50 92 PRO A C 1
ATOM 749 O O . PRO A 1 92 ? 13.147 8.388 -19.756 1.00 82.50 92 PRO A O 1
ATOM 752 N N . HIS A 1 93 ? 10.896 8.561 -19.846 1.0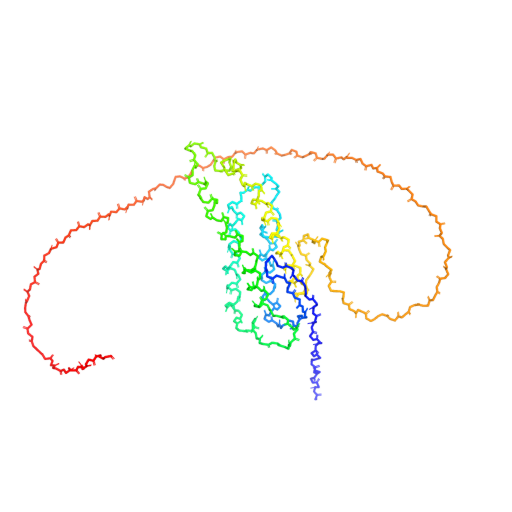0 80.62 93 HIS A N 1
ATOM 753 C CA . HIS A 1 93 ? 10.666 7.642 -20.963 1.00 80.62 93 HIS A CA 1
ATOM 754 C C . HIS A 1 93 ? 9.856 8.322 -22.071 1.00 80.62 93 HIS A C 1
ATOM 756 O O . HIS A 1 93 ? 9.360 9.440 -21.899 1.00 80.62 93 HIS A O 1
ATOM 762 N N . ASP A 1 94 ? 9.740 7.640 -23.211 1.00 86.94 94 ASP A N 1
ATOM 763 C CA . ASP A 1 94 ? 8.914 8.088 -24.327 1.00 86.94 94 ASP A CA 1
ATOM 764 C C . ASP A 1 94 ? 7.445 8.289 -23.896 1.00 86.94 94 ASP A C 1
ATOM 766 O O . ASP A 1 94 ? 6.950 7.582 -23.010 1.00 86.94 94 ASP A O 1
ATOM 770 N N . PRO A 1 95 ? 6.710 9.227 -24.523 1.00 84.62 95 PRO A N 1
ATOM 771 C CA . PRO A 1 95 ? 5.299 9.445 -24.226 1.00 84.62 95 PRO A CA 1
ATOM 772 C C . PRO A 1 95 ? 4.476 8.150 -24.303 1.00 84.62 95 PRO A C 1
ATOM 774 O O . PRO A 1 95 ? 4.552 7.412 -25.283 1.00 84.62 95 PRO A O 1
ATOM 777 N N . GLY A 1 96 ? 3.659 7.896 -23.277 1.00 85.38 96 GLY A N 1
ATOM 778 C CA . GLY A 1 96 ? 2.838 6.683 -23.169 1.00 85.38 96 GLY A CA 1
ATOM 779 C C . GLY A 1 96 ? 3.527 5.507 -22.471 1.00 85.38 96 GLY A C 1
ATOM 780 O O . GLY A 1 96 ? 2.873 4.488 -22.230 1.00 85.38 96 GLY A O 1
ATOM 781 N N . GLN A 1 97 ? 4.806 5.643 -22.105 1.00 91.00 97 GLN A N 1
ATOM 782 C CA . GLN A 1 97 ? 5.464 4.692 -21.219 1.00 91.00 97 GLN A CA 1
ATOM 783 C C . GLN A 1 97 ? 5.237 5.030 -19.745 1.00 91.00 97 GLN A C 1
ATOM 785 O O . GLN A 1 97 ? 5.165 6.198 -19.367 1.00 91.00 97 GLN A O 1
ATOM 790 N N . VAL A 1 98 ? 5.142 3.991 -18.917 1.00 92.69 98 VAL A N 1
ATOM 791 C CA . VAL A 1 98 ? 5.096 4.113 -17.454 1.00 92.69 98 VAL A CA 1
ATOM 792 C C . VAL A 1 98 ? 6.409 3.637 -16.843 1.00 92.69 98 VAL A C 1
ATOM 794 O O . VAL A 1 98 ? 7.077 2.767 -17.401 1.00 92.69 98 VAL A O 1
ATOM 797 N N . VAL A 1 99 ? 6.744 4.186 -15.675 1.00 94.38 99 VAL A N 1
ATOM 798 C CA . VAL A 1 99 ? 7.923 3.800 -14.886 1.00 94.38 99 VAL A CA 1
ATOM 799 C C . VAL A 1 99 ? 7.545 3.406 -13.468 1.00 94.38 99 VAL A C 1
ATOM 801 O O . VAL A 1 99 ? 6.558 3.900 -12.911 1.00 94.38 99 VAL A O 1
ATOM 804 N N . PHE A 1 100 ? 8.375 2.570 -12.844 1.00 96.69 100 PHE A N 1
ATOM 805 C CA . PHE A 1 100 ? 8.158 2.056 -11.492 1.00 96.69 100 PHE A CA 1
ATOM 806 C C . PHE A 1 100 ? 7.803 3.159 -10.490 1.00 96.69 100 PHE A C 1
ATOM 808 O O . PHE A 1 100 ? 6.816 3.059 -9.761 1.00 96.69 100 PHE A O 1
ATOM 815 N N . GLY A 1 101 ? 8.622 4.212 -10.436 1.00 96.56 101 GLY A N 1
ATOM 816 C CA . GLY A 1 101 ? 8.499 5.273 -9.444 1.00 96.56 101 GLY A CA 1
ATOM 817 C C . GLY A 1 101 ? 7.199 6.053 -9.577 1.00 96.56 101 GLY A C 1
ATOM 818 O O . GLY A 1 101 ? 6.587 6.395 -8.567 1.00 96.56 101 GLY A O 1
ATOM 819 N N . GLU A 1 102 ? 6.740 6.273 -10.807 1.00 94.12 102 GLU A N 1
ATOM 820 C CA . GLU A 1 102 ? 5.464 6.926 -11.076 1.00 94.12 102 GLU A CA 1
ATOM 821 C C . GLU A 1 102 ? 4.294 6.067 -10.593 1.00 94.12 102 GLU A C 1
ATOM 823 O O . GLU A 1 102 ? 3.446 6.559 -9.845 1.00 94.12 102 GLU A O 1
ATOM 828 N N . VAL A 1 103 ? 4.267 4.783 -10.967 1.00 95.25 103 VAL A N 1
ATOM 829 C CA . VAL A 1 103 ? 3.213 3.847 -10.544 1.00 95.25 103 VAL A CA 1
ATOM 830 C C . VAL A 1 103 ? 3.164 3.761 -9.019 1.00 95.25 103 VAL A C 1
ATOM 832 O O . VAL A 1 103 ? 2.101 3.931 -8.419 1.00 95.25 103 VAL A O 1
ATOM 835 N N . ALA A 1 104 ? 4.318 3.559 -8.383 1.00 97.06 104 ALA A N 1
ATOM 836 C CA . ALA A 1 104 ? 4.421 3.408 -6.939 1.00 97.06 104 ALA A CA 1
ATOM 837 C C . ALA A 1 104 ? 3.913 4.651 -6.190 1.00 97.06 104 ALA A C 1
ATOM 839 O O . ALA A 1 104 ? 3.077 4.533 -5.294 1.00 97.06 104 ALA A O 1
ATOM 840 N N . VAL A 1 105 ? 4.364 5.852 -6.574 1.00 96.12 105 VAL A N 1
ATOM 841 C CA . VAL A 1 105 ? 3.942 7.103 -5.921 1.00 96.12 105 VAL A CA 1
ATOM 842 C C . VAL A 1 105 ? 2.454 7.371 -6.144 1.00 96.12 105 VAL A C 1
ATOM 844 O O . VAL A 1 105 ? 1.746 7.692 -5.188 1.00 96.12 105 VAL A O 1
ATOM 847 N N . ARG A 1 106 ? 1.942 7.169 -7.365 1.00 95.50 106 ARG A N 1
ATOM 848 C CA . ARG A 1 106 ? 0.515 7.360 -7.660 1.00 95.50 106 ARG A CA 1
ATOM 849 C C . ARG A 1 106 ? -0.380 6.414 -6.856 1.00 95.50 106 ARG A C 1
ATOM 851 O O . ARG A 1 106 ? -1.434 6.844 -6.399 1.00 95.50 106 ARG A O 1
ATOM 858 N N . VAL A 1 107 ? 0.022 5.160 -6.632 1.00 96.31 107 VAL A N 1
ATOM 859 C CA . VAL A 1 107 ? -0.734 4.227 -5.773 1.00 96.31 107 VAL A CA 1
ATOM 860 C C . VAL A 1 107 ? -0.711 4.675 -4.309 1.00 96.31 107 VAL A C 1
ATOM 862 O O . VAL A 1 107 ? -1.758 4.684 -3.656 1.00 96.31 107 VAL A O 1
ATOM 865 N N . LEU A 1 108 ? 0.450 5.092 -3.788 1.00 96.62 108 LEU A N 1
ATOM 866 C CA . LEU A 1 108 ? 0.544 5.614 -2.421 1.00 96.62 108 LEU A CA 1
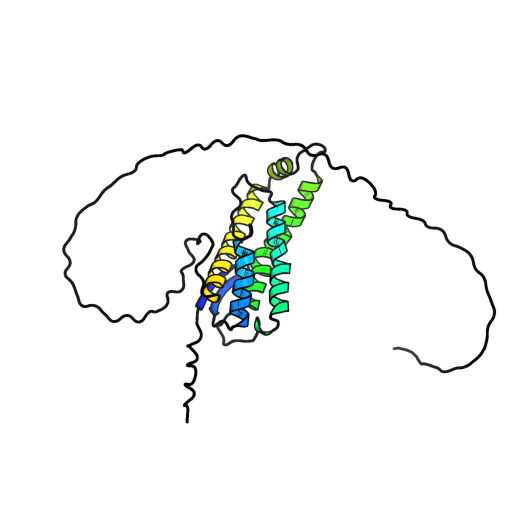ATOM 867 C C . LEU A 1 108 ? -0.377 6.824 -2.215 1.00 96.62 108 LEU A C 1
ATOM 869 O O . LEU A 1 108 ? -1.099 6.883 -1.219 1.00 96.62 108 LEU A O 1
ATOM 873 N N . ASP A 1 109 ? -0.374 7.772 -3.149 1.00 95.56 109 ASP A N 1
ATOM 874 C CA . ASP A 1 109 ? -1.114 9.027 -3.008 1.00 95.56 109 ASP A CA 1
ATOM 875 C C . ASP A 1 109 ? -2.593 8.917 -3.402 1.00 95.56 109 ASP A C 1
ATOM 877 O O . ASP A 1 109 ? -3.424 9.598 -2.805 1.00 95.56 109 ASP A O 1
ATOM 881 N N . GLY A 1 110 ? -2.938 8.052 -4.357 1.00 94.62 110 GLY A N 1
ATOM 882 C CA . GLY A 1 110 ? -4.310 7.874 -4.842 1.00 94.62 110 GLY A CA 1
ATOM 883 C C . GLY A 1 110 ? -5.127 6.835 -4.087 1.00 94.62 110 GLY A C 1
ATOM 884 O O . GLY A 1 110 ? -6.331 7.006 -3.927 1.00 94.62 110 GLY A O 1
ATOM 885 N N . ALA A 1 111 ? -4.494 5.764 -3.605 1.00 95.25 111 ALA A N 1
ATOM 886 C CA . ALA A 1 111 ? -5.198 4.677 -2.929 1.00 95.25 111 ALA A CA 1
ATOM 887 C C . ALA A 1 111 ? -4.967 4.695 -1.414 1.00 95.25 111 ALA A C 1
ATOM 889 O O . ALA A 1 111 ? -5.926 4.679 -0.642 1.00 95.25 111 ALA A O 1
ATOM 890 N N . LEU A 1 112 ? -3.707 4.753 -0.969 1.00 97.25 112 LEU A N 1
ATOM 891 C CA 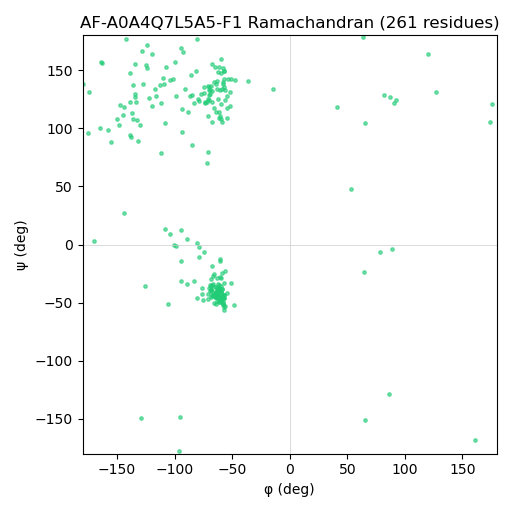. LEU A 1 112 ? -3.401 4.602 0.457 1.00 97.25 112 LEU A CA 1
ATOM 892 C C . LEU A 1 112 ? -3.616 5.887 1.252 1.00 97.25 112 LEU A C 1
ATOM 894 O O . LEU A 1 112 ? -4.205 5.850 2.330 1.00 97.25 112 LEU A O 1
ATOM 898 N N . ARG A 1 113 ? -3.146 7.032 0.752 1.00 97.25 113 ARG A N 1
ATOM 899 C CA . ARG A 1 113 ? -3.216 8.295 1.494 1.00 97.25 113 ARG A CA 1
ATOM 900 C C . ARG A 1 113 ? -4.657 8.694 1.847 1.00 97.25 113 ARG A C 1
ATOM 902 O O . ARG A 1 113 ? -4.878 8.975 3.024 1.00 97.25 113 ARG A O 1
ATOM 909 N N . PRO A 1 114 ? -5.647 8.663 0.931 1.00 97.19 114 PRO A N 1
ATOM 910 C CA . PRO A 1 114 ? -7.020 9.043 1.266 1.00 97.19 114 PRO A CA 1
ATOM 911 C C . PRO A 1 114 ? -7.642 8.108 2.311 1.00 97.19 114 PRO A C 1
ATOM 913 O O . PRO A 1 114 ? -8.252 8.580 3.272 1.00 97.19 114 PRO A O 1
ATOM 916 N N . LEU A 1 115 ? -7.417 6.795 2.169 1.00 97.56 115 LEU A N 1
ATOM 917 C CA . LEU A 1 115 ? -7.857 5.785 3.130 1.00 97.56 115 LEU A CA 1
ATOM 918 C C . LEU A 1 115 ? -7.283 6.083 4.524 1.00 97.56 115 LEU A C 1
ATOM 920 O O . LEU A 1 115 ? 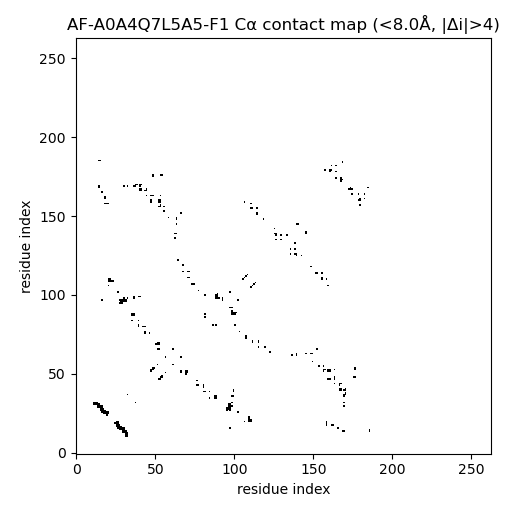-8.021 6.250 5.495 1.00 97.56 115 LEU A O 1
ATOM 924 N N . LEU A 1 116 ? -5.959 6.180 4.633 1.00 98.38 116 LEU A N 1
ATOM 925 C CA . LEU A 1 116 ? -5.276 6.300 5.919 1.00 98.38 116 LEU A CA 1
ATOM 926 C C . LEU A 1 116 ? -5.549 7.649 6.595 1.00 98.38 116 LEU A C 1
ATOM 928 O O . LEU A 1 116 ? -5.771 7.684 7.805 1.00 98.38 116 LEU A O 1
ATOM 932 N N . SER A 1 117 ? -5.590 8.746 5.830 1.00 98.06 117 SER A N 1
ATOM 933 C CA . SER A 1 117 ? -5.909 10.080 6.354 1.00 98.06 117 SER A CA 1
ATOM 934 C C . SER A 1 117 ? -7.319 10.157 6.934 1.00 98.06 117 SER A C 1
ATOM 936 O O . SER A 1 117 ? -7.526 10.846 7.931 1.00 98.06 117 SER A O 1
ATOM 938 N N . ARG A 1 118 ? -8.281 9.430 6.355 1.00 98.12 118 ARG A N 1
ATOM 939 C CA . ARG A 1 118 ? -9.647 9.354 6.882 1.00 98.12 118 ARG A CA 1
ATOM 940 C C . ARG A 1 118 ? -9.730 8.468 8.122 1.00 98.12 118 ARG A C 1
ATOM 942 O O . ARG A 1 118 ? -10.356 8.838 9.115 1.00 98.12 118 ARG A O 1
ATOM 949 N N . TRP A 1 119 ? -9.137 7.281 8.054 1.00 98.62 119 TRP A N 1
ATOM 950 C CA . TRP A 1 119 ? -9.479 6.202 8.975 1.00 98.62 119 TRP A CA 1
ATOM 951 C C . TRP A 1 119 ? -8.591 6.104 10.209 1.00 98.62 119 TRP A C 1
ATOM 953 O O . TRP A 1 119 ? -9.100 5.767 11.277 1.00 98.62 119 TRP A O 1
ATOM 963 N N . HIS A 1 120 ? -7.307 6.464 10.129 1.00 98.25 120 HIS A N 1
ATOM 964 C CA . HIS A 1 120 ? -6.445 6.479 11.314 1.00 98.25 120 HIS A CA 1
ATOM 965 C C . HIS A 1 120 ? -6.967 7.361 12.460 1.00 98.25 120 HIS A C 1
ATOM 967 O O . HIS A 1 120 ? -7.074 6.837 13.574 1.00 98.25 120 HIS A O 1
ATOM 973 N N . PRO A 1 121 ? -7.296 8.652 12.246 1.00 98.38 121 PRO A N 1
ATOM 974 C CA . PRO A 1 121 ? -7.779 9.510 13.329 1.00 98.38 121 PRO A CA 1
ATOM 975 C C . PRO A 1 121 ? -9.166 9.093 13.830 1.00 98.38 121 PRO A C 1
ATOM 977 O O . PRO A 1 121 ? -9.429 9.151 15.033 1.00 98.38 121 PRO A O 1
ATOM 980 N N . ALA A 1 122 ? -10.040 8.627 12.931 1.00 98.56 122 ALA A N 1
ATOM 981 C CA . ALA A 1 122 ? -11.374 8.157 13.291 1.00 98.56 122 ALA A CA 1
ATOM 982 C C . ALA A 1 122 ? -11.307 6.928 14.211 1.00 98.56 122 ALA A C 1
ATOM 984 O O . ALA A 1 122 ? -11.916 6.933 15.281 1.00 98.56 122 ALA A O 1
ATOM 985 N N . LEU A 1 123 ? -10.503 5.924 13.842 1.00 98.50 123 LEU A N 1
ATOM 986 C CA . LEU A 1 123 ? -10.321 4.723 14.654 1.00 98.50 123 LEU A CA 1
ATOM 987 C C . LEU A 1 123 ? -9.616 5.041 15.979 1.00 98.50 123 LEU A C 1
ATOM 989 O O . LEU A 1 123 ? -10.042 4.564 17.023 1.00 98.50 123 LEU A O 1
ATOM 993 N N . MET A 1 124 ? -8.599 5.910 15.968 1.00 98.25 124 MET A N 1
ATOM 994 C CA . MET A 1 124 ? -7.907 6.336 17.194 1.00 98.25 124 MET A CA 1
ATOM 995 C C . MET A 1 124 ? -8.865 7.009 18.189 1.00 98.25 124 MET A C 1
ATOM 997 O O . MET A 1 124 ? -8.795 6.765 19.392 1.00 98.25 124 MET A O 1
ATOM 1001 N N . THR A 1 125 ? -9.789 7.834 17.688 1.00 98.38 125 THR A N 1
ATOM 1002 C CA . THR A 1 125 ? -10.818 8.490 18.510 1.00 98.38 125 THR A CA 1
ATOM 1003 C C . THR A 1 125 ? -11.808 7.491 19.104 1.00 98.38 125 THR A C 1
ATOM 1005 O O . THR A 1 125 ? -12.320 7.703 20.201 1.00 98.38 125 THR A O 1
ATOM 1008 N N . TRP A 1 126 ? -12.120 6.413 18.385 1.00 98.31 126 TRP A N 1
ATOM 1009 C CA . TRP A 1 126 ? -12.965 5.347 18.909 1.00 98.31 126 TRP A CA 1
ATOM 1010 C C . TRP A 1 126 ? -12.240 4.528 19.981 1.00 98.31 126 TRP A C 1
ATOM 1012 O O . TRP A 1 126 ? -12.780 4.304 21.063 1.00 98.31 126 TRP A O 1
ATOM 1022 N N . GLU A 1 127 ? -10.998 4.127 19.713 1.00 97.75 127 GLU A N 1
ATOM 1023 C CA . GLU A 1 127 ? -10.174 3.338 20.632 1.00 97.75 127 GLU A CA 1
ATOM 1024 C C . GLU A 1 127 ? -9.933 4.053 21.967 1.00 97.75 127 GLU A C 1
ATOM 1026 O O . GLU A 1 127 ? -9.925 3.404 23.013 1.00 97.75 127 GLU A O 1
ATOM 1031 N N . SER A 1 128 ? -9.793 5.385 21.963 1.00 97.69 128 SER A N 1
ATOM 1032 C CA . SER A 1 128 ? -9.598 6.165 23.193 1.00 97.69 128 SER A CA 1
ATOM 1033 C C . SER A 1 128 ? -10.820 6.181 24.118 1.00 97.69 128 SER A C 1
ATOM 1035 O O . SER A 1 128 ? -10.680 6.461 25.305 1.00 97.69 128 SER A O 1
ATOM 1037 N N . LYS A 1 129 ? -12.010 5.850 23.599 1.00 97.50 129 LYS A N 1
ATOM 1038 C CA . LYS A 1 129 ? -13.266 5.757 24.363 1.00 97.50 129 LYS A CA 1
ATOM 1039 C C . LYS A 1 129 ? -13.508 4.368 24.954 1.00 97.50 129 LYS A C 1
ATOM 1041 O O . LYS A 1 129 ? -14.579 4.133 25.510 1.00 97.50 129 LYS A O 1
ATOM 1046 N N . ARG A 1 130 ? -12.561 3.436 24.809 1.00 97.75 130 ARG A N 1
ATOM 1047 C CA . ARG A 1 130 ? -12.703 2.066 25.310 1.00 97.75 130 ARG A CA 1
ATOM 1048 C C . ARG A 1 130 ? -12.911 2.062 26.830 1.00 97.75 130 ARG A C 1
ATOM 1050 O O . ARG A 1 130 ? -12.018 2.526 27.542 1.00 97.75 130 ARG A O 1
ATOM 1057 N N . PRO A 1 131 ? -14.032 1.516 27.340 1.00 96.50 131 PRO A N 1
ATOM 1058 C CA . PRO A 1 131 ? -14.239 1.380 28.775 1.00 96.50 131 PRO A CA 1
ATOM 1059 C C . PRO A 1 131 ? -13.181 0.475 29.407 1.00 96.50 131 PRO A C 1
ATOM 1061 O O . PRO A 1 131 ? -12.708 -0.489 28.792 1.00 96.50 131 PRO A O 1
ATOM 1064 N N . GLU A 1 132 ? -12.839 0.757 30.661 1.00 94.62 132 GLU A N 1
ATOM 1065 C CA . GLU A 1 132 ? -11.954 -0.107 31.434 1.00 94.62 132 GLU A CA 1
ATOM 1066 C C . GLU A 1 132 ? -12.541 -1.527 31.529 1.00 94.62 132 GLU A C 1
ATOM 1068 O O . GLU A 1 132 ? -13.752 -1.715 31.632 1.00 94.62 132 GLU A O 1
ATOM 1073 N N . GLY A 1 133 ? -11.688 -2.546 31.411 1.00 94.06 133 GLY A N 1
ATOM 1074 C CA . GLY A 1 133 ? -12.106 -3.952 31.416 1.00 94.06 133 GLY A CA 1
ATOM 1075 C C . GLY A 1 133 ? -12.703 -4.478 30.102 1.00 94.06 133 GLY A C 1
ATOM 1076 O O . GLY A 1 133 ? -12.901 -5.685 29.986 1.00 94.06 133 GLY A O 1
ATOM 1077 N N . THR A 1 134 ? -12.940 -3.635 29.088 1.00 95.88 134 THR A N 1
ATOM 1078 C CA . THR A 1 134 ? -13.397 -4.108 27.767 1.00 95.88 134 THR A CA 1
ATOM 1079 C C . THR A 1 134 ? -12.213 -4.535 26.902 1.00 95.88 134 THR A C 1
ATOM 1081 O O . THR A 1 134 ? -11.264 -3.771 26.719 1.00 95.88 134 THR A O 1
ATOM 1084 N N . ASP A 1 135 ? -12.268 -5.737 26.332 1.00 95.25 135 ASP A N 1
ATOM 1085 C CA . ASP A 1 135 ? -11.278 -6.239 25.372 1.00 95.25 135 ASP A CA 1
ATOM 1086 C C . ASP A 1 135 ? -11.168 -5.322 24.124 1.00 95.25 135 ASP A C 1
ATOM 1088 O O . ASP A 1 135 ? -12.204 -4.948 23.562 1.00 95.25 135 ASP A O 1
ATOM 1092 N N . PRO A 1 136 ? -9.952 -4.955 23.659 1.00 94.44 136 PRO A N 1
ATOM 1093 C CA . PRO A 1 136 ? -9.769 -4.094 22.489 1.00 94.44 136 PRO A CA 1
ATOM 1094 C C . PRO A 1 136 ? -10.478 -4.585 21.227 1.00 94.44 136 PRO A C 1
ATOM 1096 O O . PRO A 1 136 ? -11.091 -3.780 20.531 1.00 94.44 136 PRO A O 1
ATOM 1099 N N . ALA A 1 137 ? -10.442 -5.891 20.949 1.00 93.69 137 ALA A N 1
ATOM 1100 C CA . ALA A 1 137 ? -11.046 -6.445 19.742 1.00 93.69 137 ALA A CA 1
ATOM 1101 C C . ALA A 1 137 ? -12.576 -6.343 19.778 1.00 93.69 137 ALA A C 1
ATOM 1103 O O . ALA A 1 137 ? -13.223 -6.044 18.778 1.00 93.69 137 ALA A O 1
ATOM 1104 N N . THR A 1 138 ? -13.163 -6.569 20.950 1.00 95.25 138 THR A N 1
ATOM 1105 C CA . THR A 1 138 ? -14.603 -6.429 21.177 1.00 95.25 138 THR A CA 1
ATOM 1106 C C . THR A 1 138 ? -15.041 -4.974 21.069 1.00 95.25 138 THR A C 1
ATOM 1108 O O . THR A 1 138 ? -16.037 -4.685 20.412 1.00 95.25 138 THR A O 1
ATOM 1111 N N . HIS A 1 139 ? -14.271 -4.048 21.646 1.00 97.31 139 HIS A N 1
ATOM 1112 C CA . HIS A 1 139 ? -14.528 -2.615 21.506 1.00 97.31 139 HIS A CA 1
ATOM 1113 C C . HIS A 1 139 ? -14.449 -2.159 20.045 1.00 97.31 139 HIS A C 1
ATOM 1115 O O . HIS A 1 139 ? -15.335 -1.452 19.581 1.00 97.31 139 HIS A O 1
ATOM 1121 N N . GLU A 1 140 ? -13.429 -2.590 19.297 1.00 96.56 140 GLU A N 1
ATOM 1122 C CA . GLU A 1 140 ? -13.266 -2.261 17.874 1.00 96.56 140 GLU A CA 1
ATOM 1123 C C . GLU A 1 140 ? -14.444 -2.763 17.025 1.00 96.56 140 GLU A C 1
ATOM 1125 O O . GLU A 1 140 ? -15.002 -1.994 16.243 1.00 96.56 140 GLU A O 1
ATOM 1130 N N . ARG A 1 141 ? -14.873 -4.018 17.223 1.00 95.00 141 ARG A N 1
ATOM 1131 C CA . ARG A 1 141 ? -16.015 -4.613 16.503 1.00 95.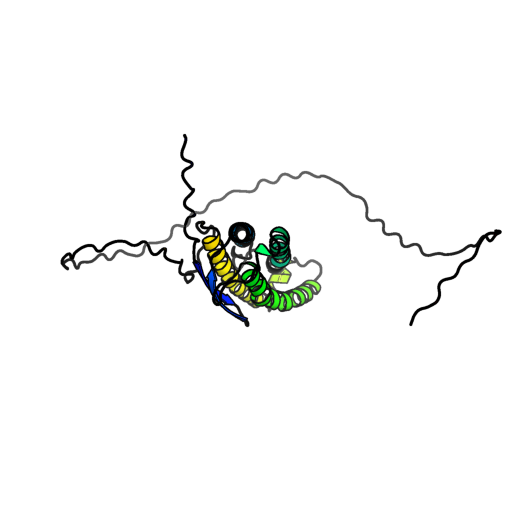00 141 ARG A CA 1
ATOM 1132 C C . ARG A 1 141 ? -17.344 -3.912 16.772 1.00 95.00 141 ARG A C 1
ATOM 1134 O O . ARG A 1 141 ? -18.210 -3.909 15.909 1.00 95.00 141 ARG A O 1
ATOM 1141 N N . ASN A 1 142 ? -17.502 -3.315 17.951 1.00 96.12 142 ASN A N 1
ATOM 1142 C CA . ASN A 1 142 ? -18.714 -2.585 18.322 1.00 96.12 142 ASN A CA 1
ATOM 1143 C C . ASN A 1 142 ? -18.757 -1.156 17.756 1.00 96.12 142 ASN A C 1
ATOM 1145 O O . ASN A 1 142 ? -19.702 -0.417 18.032 1.00 96.12 142 ASN A O 1
ATOM 1149 N N . TRP A 1 143 ? -17.744 -0.736 16.993 1.00 97.94 143 TRP A N 1
ATOM 1150 C CA . TRP A 1 143 ? -17.759 0.571 16.356 1.00 97.94 143 TRP A CA 1
ATOM 1151 C C . TRP A 1 143 ? -18.787 0.618 15.224 1.00 97.94 143 TRP A C 1
ATOM 1153 O O . TRP A 1 143 ? -18.725 -0.179 14.293 1.00 97.94 143 TRP A O 1
ATOM 1163 N N . GLU A 1 144 ? -19.668 1.620 15.229 1.00 97.94 144 GLU A N 1
ATOM 1164 C CA . GLU A 1 144 ? -20.696 1.814 14.188 1.00 97.94 144 GLU A CA 1
ATOM 1165 C C . GLU A 1 144 ? -20.128 1.916 12.756 1.00 97.94 144 GLU A C 1
ATOM 1167 O O . GLU A 1 144 ? -20.832 1.654 11.786 1.00 97.94 144 GLU A O 1
ATOM 1172 N N . ARG A 1 145 ? -18.846 2.286 12.615 1.00 98.00 145 ARG A N 1
ATOM 1173 C CA . ARG A 1 145 ? -18.150 2.432 11.324 1.00 98.00 145 ARG A CA 1
ATOM 1174 C C . ARG A 1 145 ? -17.191 1.281 11.016 1.00 98.00 145 ARG A C 1
ATOM 1176 O O . ARG A 1 145 ? -16.406 1.386 10.075 1.00 98.00 145 ARG A O 1
ATOM 1183 N N . HIS A 1 146 ? -17.217 0.208 11.808 1.00 96.75 146 HIS A N 1
ATOM 1184 C CA . HIS A 1 146 ? -16.338 -0.947 11.630 1.00 96.75 146 HIS A CA 1
ATOM 1185 C C . HIS A 1 146 ? -16.505 -1.568 10.236 1.00 96.75 146 HIS A C 1
ATOM 1187 O O . HIS A 1 146 ? -15.521 -1.725 9.512 1.00 96.75 146 HIS A O 1
ATOM 1193 N N . ASP A 1 147 ? -17.744 -1.847 9.830 1.00 95.75 147 ASP A N 1
ATOM 1194 C CA . ASP A 1 147 ? -18.021 -2.497 8.545 1.00 95.75 147 ASP A CA 1
ATOM 1195 C C . ASP A 1 147 ? -17.726 -1.570 7.360 1.00 95.75 147 ASP A C 1
ATOM 1197 O O . ASP A 1 147 ? -17.134 -2.009 6.375 1.00 95.75 147 ASP A O 1
ATOM 1201 N N . GLU A 1 148 ? -18.014 -0.270 7.501 1.00 97.38 148 GLU A N 1
ATOM 1202 C CA . GLU A 1 148 ? -17.629 0.759 6.523 1.00 97.38 148 GLU A CA 1
ATOM 1203 C C . GLU A 1 148 ? -16.104 0.756 6.296 1.00 97.38 148 GLU A C 1
ATOM 1205 O O . GLU A 1 148 ? -15.632 0.755 5.158 1.00 97.38 148 GLU A O 1
ATOM 1210 N N . LEU A 1 149 ? -15.307 0.702 7.370 1.00 97.19 149 LEU A N 1
ATOM 1211 C CA . LEU A 1 149 ? -13.850 0.622 7.266 1.00 97.19 149 LEU A CA 1
ATOM 1212 C C . LEU A 1 149 ? -13.390 -0.692 6.616 1.00 97.19 149 LEU A C 1
ATOM 1214 O O . LEU A 1 149 ? -12.483 -0.671 5.782 1.00 97.19 149 LEU A O 1
ATOM 1218 N N . ARG A 1 150 ? -13.994 -1.837 6.955 1.00 95.81 150 ARG A N 1
ATOM 1219 C CA . ARG A 1 150 ? -13.638 -3.117 6.316 1.00 95.81 150 ARG A CA 1
ATOM 1220 C C . ARG A 1 150 ? -13.924 -3.108 4.818 1.00 95.81 150 ARG A C 1
ATOM 1222 O O . ARG A 1 150 ? -13.100 -3.606 4.051 1.00 95.81 150 ARG A O 1
ATOM 1229 N N . GLU A 1 151 ? -15.040 -2.521 4.402 1.00 95.25 151 GLU A N 1
ATOM 1230 C CA . GLU A 1 151 ? -15.394 -2.384 2.990 1.00 95.25 151 GLU A CA 1
ATOM 1231 C C . GLU A 1 151 ? -14.389 -1.493 2.244 1.00 95.25 151 GLU A C 1
ATOM 1233 O O . GLU A 1 151 ? -13.894 -1.863 1.179 1.00 95.25 151 GLU A O 1
ATOM 1238 N N . GLU A 1 152 ? -14.011 -0.350 2.821 1.00 96.38 152 GLU A N 1
ATOM 1239 C CA . GLU A 1 152 ? -13.001 0.538 2.236 1.00 96.38 152 GLU A CA 1
ATOM 1240 C C . GLU A 1 152 ? -11.619 -0.136 2.153 1.00 96.38 152 GLU A C 1
ATOM 1242 O O . GLU A 1 152 ? -10.952 -0.047 1.120 1.00 96.38 152 GLU A O 1
ATOM 1247 N N . LEU A 1 153 ? -11.212 -0.893 3.181 1.00 96.12 153 LEU A N 1
ATOM 1248 C CA . LEU A 1 153 ? -9.992 -1.710 3.146 1.00 96.12 153 LEU A CA 1
ATOM 1249 C C . LEU A 1 153 ? -10.040 -2.756 2.022 1.00 96.12 153 LEU A C 1
ATOM 1251 O O . LEU A 1 153 ? -9.037 -2.965 1.337 1.00 96.12 153 LEU A O 1
ATOM 1255 N N . ALA A 1 154 ? -11.191 -3.399 1.810 1.00 94.12 154 ALA A N 1
ATOM 1256 C CA . ALA A 1 154 ? -11.380 -4.363 0.730 1.00 94.12 154 ALA A CA 1
ATOM 1257 C C . ALA A 1 154 ? -11.289 -3.699 -0.653 1.00 94.12 154 ALA A C 1
ATOM 1259 O O . ALA A 1 154 ? -10.581 -4.205 -1.525 1.00 94.12 154 ALA A O 1
ATOM 1260 N N . LYS A 1 155 ? -11.906 -2.526 -0.846 1.00 94.31 155 LYS A N 1
ATOM 1261 C CA . LYS A 1 155 ? -11.777 -1.742 -2.088 1.00 94.31 155 LYS A CA 1
ATOM 1262 C C . LYS A 1 155 ? -10.324 -1.359 -2.365 1.00 94.31 155 LYS A C 1
ATOM 1264 O O . LYS A 1 155 ? -9.848 -1.522 -3.486 1.00 94.31 155 LYS A O 1
ATOM 1269 N N . THR A 1 156 ? -9.586 -0.893 -1.355 1.00 96.06 156 THR A N 1
ATOM 1270 C CA . THR A 1 156 ? -8.161 -0.570 -1.517 1.00 96.06 156 THR A CA 1
ATOM 1271 C C . THR A 1 156 ? -7.325 -1.817 -1.821 1.00 96.06 156 THR A C 1
ATOM 1273 O O . THR A 1 156 ? -6.422 -1.749 -2.653 1.00 96.06 156 THR A O 1
ATOM 1276 N N . ARG A 1 157 ? -7.642 -2.975 -1.225 1.00 95.19 157 ARG A N 1
ATOM 1277 C CA . ARG A 1 157 ? -6.973 -4.252 -1.530 1.00 95.19 157 ARG A CA 1
ATOM 1278 C C . ARG A 1 157 ? -7.103 -4.643 -2.999 1.00 95.19 157 ARG A C 1
ATOM 1280 O O . ARG A 1 157 ? -6.129 -5.126 -3.568 1.00 95.19 157 ARG A O 1
ATOM 1287 N N . VAL A 1 158 ? -8.252 -4.406 -3.635 1.00 94.00 158 VAL A N 1
ATOM 1288 C CA . VAL A 1 158 ? -8.425 -4.668 -5.078 1.00 94.00 158 VAL A CA 1
ATOM 1289 C C . VAL A 1 158 ? -7.411 -3.870 -5.903 1.00 94.00 158 VAL A C 1
ATOM 1291 O O . VAL A 1 158 ? -6.771 -4.421 -6.797 1.00 94.00 158 VAL A O 1
ATOM 1294 N N . VAL A 1 159 ? -7.189 -2.599 -5.556 1.00 95.38 159 VAL A N 1
ATOM 1295 C CA . VAL A 1 159 ? -6.184 -1.750 -6.220 1.00 95.38 159 VAL A CA 1
ATOM 1296 C C . VAL A 1 159 ? -4.769 -2.296 -6.005 1.00 95.38 159 VAL A C 1
ATOM 1298 O O . VAL A 1 159 ? -3.992 -2.393 -6.952 1.00 95.38 159 VAL A O 1
ATOM 1301 N N . LEU A 1 160 ? -4.429 -2.686 -4.774 1.00 96.56 160 LEU A N 1
ATOM 1302 C CA . LEU A 1 160 ? -3.105 -3.234 -4.455 1.00 96.56 160 LEU A CA 1
ATOM 1303 C C . LEU A 1 160 ? -2.863 -4.612 -5.083 1.00 96.56 160 LEU A C 1
ATOM 1305 O O . LEU A 1 160 ? -1.727 -4.922 -5.432 1.00 96.56 160 LEU A O 1
ATOM 1309 N N . SER A 1 161 ? -3.914 -5.407 -5.276 1.00 95.69 161 SER A N 1
ATOM 1310 C CA . SER A 1 161 ? -3.839 -6.689 -5.987 1.00 95.69 161 SER A CA 1
ATOM 1311 C C . SER A 1 161 ? -3.564 -6.460 -7.474 1.00 95.69 161 SER A C 1
ATOM 1313 O O . SER A 1 161 ? -2.626 -7.033 -8.011 1.00 95.69 161 SER A O 1
ATOM 1315 N N . GLY A 1 162 ? -4.257 -5.506 -8.110 1.00 94.56 162 GLY A N 1
ATOM 1316 C CA . GLY A 1 162 ? -3.951 -5.120 -9.494 1.00 94.56 162 GLY A CA 1
ATOM 1317 C C . GLY A 1 162 ? -2.529 -4.566 -9.667 1.00 94.56 162 GLY A C 1
ATOM 1318 O O . GLY A 1 162 ? -1.872 -4.818 -10.677 1.00 94.56 162 GLY A O 1
ATOM 1319 N N . MET A 1 163 ? -2.006 -3.851 -8.664 1.00 96.12 163 MET A N 1
ATOM 1320 C CA . MET A 1 163 ? -0.590 -3.478 -8.637 1.00 96.12 163 MET A CA 1
ATOM 1321 C C . MET A 1 163 ? 0.315 -4.712 -8.513 1.00 96.12 163 MET A C 1
ATOM 1323 O O . MET A 1 163 ? 1.308 -4.800 -9.228 1.00 96.12 163 MET A O 1
ATOM 1327 N N . ALA A 1 164 ? -0.010 -5.674 -7.647 1.00 97.06 164 ALA A N 1
ATOM 1328 C CA . ALA A 1 164 ? 0.769 -6.901 -7.496 1.00 97.06 164 ALA A CA 1
ATOM 1329 C C . ALA A 1 164 ? 0.809 -7.728 -8.794 1.00 97.06 164 ALA A C 1
ATOM 1331 O O . ALA A 1 164 ? 1.879 -8.208 -9.164 1.00 97.06 164 ALA A O 1
ATOM 1332 N N . ASP A 1 165 ? -0.304 -7.836 -9.523 1.00 95.00 165 ASP A N 1
ATOM 1333 C CA . ASP A 1 165 ? -0.359 -8.491 -10.837 1.00 95.00 165 ASP A CA 1
ATOM 1334 C C . ASP A 1 165 ? 0.575 -7.812 -11.848 1.00 95.00 165 ASP A C 1
ATOM 1336 O O . ASP A 1 165 ? 1.379 -8.465 -12.518 1.00 95.00 165 ASP A O 1
ATOM 1340 N N . MET A 1 166 ? 0.540 -6.479 -11.903 1.00 94.94 166 MET A N 1
ATOM 1341 C CA . MET A 1 166 ? 1.429 -5.690 -12.756 1.00 94.94 166 MET A CA 1
ATOM 1342 C C . MET A 1 166 ? 2.908 -5.912 -12.412 1.00 94.94 166 MET A C 1
ATOM 1344 O O . MET A 1 166 ? 3.733 -6.105 -13.305 1.00 94.94 166 MET A O 1
ATOM 1348 N N . LEU A 1 167 ? 3.256 -5.911 -11.122 1.00 96.75 167 LEU A N 1
ATOM 1349 C CA . LEU A 1 167 ? 4.632 -6.135 -10.678 1.00 96.75 167 LEU A CA 1
ATOM 1350 C C . LEU A 1 167 ? 5.104 -7.569 -10.947 1.00 96.75 167 LEU A C 1
ATOM 1352 O O . LEU A 1 167 ? 6.271 -7.760 -11.286 1.00 96.75 167 LEU A O 1
ATOM 1356 N N . ALA A 1 168 ? 4.219 -8.567 -10.849 1.00 96.12 168 ALA A N 1
ATOM 1357 C CA . ALA A 1 168 ? 4.532 -9.942 -11.233 1.00 96.12 168 ALA A CA 1
ATOM 1358 C C . ALA A 1 168 ? 4.852 -10.047 -12.733 1.00 96.12 168 ALA A C 1
ATOM 1360 O O . ALA A 1 168 ? 5.841 -10.681 -13.109 1.00 96.12 168 ALA A O 1
ATOM 1361 N N . ALA A 1 169 ? 4.075 -9.364 -13.582 1.00 94.75 169 ALA A N 1
ATOM 1362 C CA . ALA A 1 169 ? 4.345 -9.296 -15.017 1.00 94.75 169 ALA A CA 1
ATOM 1363 C C . ALA A 1 169 ? 5.711 -8.650 -15.308 1.00 94.75 169 ALA A C 1
ATOM 1365 O O . ALA A 1 169 ? 6.493 -9.198 -16.082 1.00 94.75 169 ALA A O 1
ATOM 1366 N N . VAL A 1 170 ? 6.037 -7.537 -14.639 1.00 95.06 170 VAL A N 1
ATOM 1367 C CA . VAL A 1 170 ? 7.347 -6.861 -14.749 1.00 95.06 170 VAL A CA 1
ATOM 1368 C C . VAL A 1 170 ? 8.495 -7.753 -14.286 1.00 95.06 170 VAL A C 1
ATOM 1370 O O . VAL A 1 170 ? 9.547 -7.792 -14.919 1.00 95.06 170 VAL A O 1
ATOM 1373 N N . ALA A 1 171 ? 8.300 -8.495 -13.198 1.00 95.81 171 ALA A N 1
ATOM 1374 C CA . ALA A 1 171 ? 9.287 -9.437 -12.687 1.00 95.81 171 ALA A CA 1
ATOM 1375 C C . ALA A 1 171 ? 9.389 -10.730 -13.522 1.00 95.81 171 ALA A C 1
ATOM 1377 O O . ALA A 1 171 ? 10.284 -11.539 -13.272 1.00 95.81 171 ALA A O 1
ATOM 1378 N N . ASN A 1 172 ? 8.504 -10.921 -14.509 1.00 94.50 172 ASN A N 1
ATOM 1379 C CA . ASN A 1 172 ? 8.376 -12.131 -15.316 1.00 94.50 172 ASN A CA 1
ATOM 1380 C C . ASN A 1 172 ? 8.227 -13.405 -14.459 1.00 94.50 172 ASN A C 1
ATOM 1382 O O . ASN A 1 172 ? 8.921 -14.404 -14.663 1.00 94.50 172 ASN A O 1
ATOM 1386 N N . ILE A 1 173 ? 7.335 -13.347 -13.465 1.00 94.75 173 ILE A N 1
ATOM 1387 C CA . ILE A 1 173 ? 7.028 -14.447 -12.542 1.00 94.75 173 ILE A CA 1
ATOM 1388 C C . ILE A 1 173 ? 5.538 -14.785 -12.558 1.00 94.75 173 ILE A C 1
ATOM 1390 O O . ILE A 1 173 ? 4.689 -13.931 -12.806 1.00 94.75 173 ILE A O 1
ATOM 1394 N N . ALA A 1 174 ? 5.214 -16.044 -12.257 1.00 93.44 174 ALA A N 1
ATOM 1395 C CA . ALA A 1 174 ? 3.833 -16.452 -12.031 1.00 93.44 174 ALA A CA 1
ATOM 1396 C C . ALA A 1 174 ? 3.303 -15.826 -10.724 1.00 93.44 174 ALA A C 1
ATOM 1398 O O . ALA A 1 174 ? 4.014 -15.868 -9.713 1.00 93.44 174 ALA A O 1
ATOM 1399 N N . PRO A 1 175 ? 2.073 -15.285 -10.701 1.00 93.44 175 PRO A N 1
ATOM 1400 C CA . PRO A 1 175 ? 1.508 -14.719 -9.485 1.00 93.44 175 PRO A CA 1
ATOM 1401 C C . PRO A 1 175 ? 1.365 -15.743 -8.342 1.00 93.44 175 PRO A C 1
ATOM 1403 O O . PRO A 1 175 ? 0.840 -16.838 -8.517 1.00 93.44 175 PRO A O 1
ATOM 1406 N N . LEU A 1 176 ? 1.805 -15.348 -7.148 1.00 93.44 176 LEU A N 1
ATOM 1407 C CA . LEU A 1 176 ? 1.744 -16.049 -5.863 1.00 93.44 176 LEU A CA 1
ATOM 1408 C C . LEU A 1 176 ? 0.521 -15.662 -5.009 1.00 93.44 176 LEU A C 1
ATOM 1410 O O . LEU A 1 176 ? 0.486 -15.963 -3.818 1.00 93.44 176 LEU A O 1
ATOM 1414 N N . HIS A 1 177 ? -0.464 -14.969 -5.581 1.00 89.94 177 HIS A N 1
ATOM 1415 C CA . HIS A 1 177 ? -1.681 -14.553 -4.883 1.00 89.94 177 HIS A CA 1
ATOM 1416 C C . HIS A 1 177 ? -2.926 -14.830 -5.740 1.00 89.94 177 HIS A C 1
ATOM 1418 O O . HIS A 1 177 ? -2.809 -14.909 -6.969 1.00 89.94 177 HIS A O 1
ATOM 1424 N N . PRO A 1 178 ? -4.115 -14.990 -5.122 1.00 85.06 178 PRO A N 1
ATOM 1425 C CA . PRO A 1 178 ? -5.359 -15.166 -5.861 1.00 85.06 178 PRO A CA 1
ATOM 1426 C C . PRO A 1 178 ? -5.569 -14.023 -6.849 1.00 85.06 178 PRO A C 1
ATOM 1428 O O . PRO A 1 178 ? -5.492 -12.853 -6.483 1.00 85.06 178 PRO A O 1
ATOM 1431 N N . GLN A 1 179 ? -5.822 -14.381 -8.101 1.00 72.75 179 GLN A N 1
ATOM 1432 C CA . GLN A 1 179 ? -6.024 -13.414 -9.169 1.00 72.75 179 GLN A CA 1
ATOM 1433 C C . GLN A 1 179 ? -7.428 -12.830 -9.061 1.00 72.75 179 GLN A C 1
ATOM 1435 O O . GLN A 1 179 ? -8.409 -13.573 -8.962 1.00 72.75 179 GLN A O 1
ATOM 1440 N N . VAL A 1 180 ? -7.530 -11.502 -9.089 1.00 61.72 180 VAL A N 1
ATOM 1441 C CA . VAL A 1 180 ? -8.830 -10.840 -9.194 1.00 61.72 180 VAL A CA 1
ATOM 1442 C C . VAL A 1 180 ? -9.348 -11.093 -10.616 1.00 61.72 180 VAL A C 1
ATOM 1444 O O . VAL A 1 180 ? -8.628 -10.786 -11.570 1.00 61.72 180 VAL A O 1
ATOM 1447 N N . PRO A 1 181 ? -10.559 -11.653 -10.801 1.00 48.50 181 PRO A N 1
ATOM 1448 C CA . PRO A 1 181 ? -11.118 -11.922 -12.124 1.00 48.50 181 PRO A CA 1
ATOM 1449 C C . PRO A 1 181 ? -11.541 -10.616 -12.823 1.00 48.50 181 PRO A C 1
ATOM 1451 O O . PRO A 1 181 ? -12.724 -10.332 -12.939 1.00 48.50 181 PRO A O 1
ATOM 1454 N N . ASP A 1 182 ? -10.558 -9.806 -13.225 1.00 46.84 182 ASP A N 1
ATOM 1455 C CA . ASP A 1 182 ? -10.628 -8.753 -14.259 1.00 46.84 182 ASP A CA 1
ATOM 1456 C C . ASP A 1 182 ? -9.232 -8.183 -14.632 1.00 46.84 182 ASP A C 1
ATOM 1458 O O . ASP A 1 182 ? -9.116 -7.257 -15.436 1.00 46.84 182 ASP A O 1
ATOM 1462 N N . ALA A 1 183 ? -8.137 -8.711 -14.066 1.00 44.19 183 ALA A N 1
ATOM 1463 C CA . ALA A 1 183 ? -6.784 -8.378 -14.504 1.00 44.19 183 ALA A CA 1
ATOM 1464 C C . ALA A 1 183 ? -6.401 -9.285 -15.684 1.00 44.19 183 ALA A C 1
ATOM 1466 O O . ALA A 1 183 ? -5.828 -10.356 -15.505 1.00 44.19 183 ALA A O 1
ATOM 1467 N N . THR A 1 184 ? -6.770 -8.893 -16.905 1.00 37.38 184 THR A N 1
ATOM 1468 C CA . THR A 1 184 ? -6.335 -9.593 -18.124 1.00 37.38 184 THR A CA 1
ATOM 1469 C C . THR A 1 184 ? -4.803 -9.675 -18.137 1.00 37.38 184 THR A C 1
ATOM 1471 O O . THR A 1 184 ? -4.155 -8.626 -18.206 1.00 37.38 184 THR A O 1
ATOM 1474 N N . PRO A 1 185 ? -4.197 -10.877 -18.103 1.00 41.78 185 PRO A N 1
ATOM 1475 C CA . PRO A 1 185 ? -2.758 -11.006 -18.270 1.00 41.78 185 PRO A CA 1
ATOM 1476 C C . PRO A 1 185 ? -2.383 -10.512 -19.673 1.00 41.78 185 PRO A C 1
ATOM 1478 O O . PRO A 1 185 ? -3.112 -10.812 -20.627 1.00 41.78 185 PRO A O 1
ATOM 1481 N N . PRO A 1 186 ? -1.260 -9.797 -19.857 1.00 43.34 186 PRO A N 1
ATOM 1482 C CA . PRO A 1 186 ? -0.762 -9.499 -21.190 1.00 43.34 186 PRO A CA 1
ATOM 1483 C C . PRO A 1 186 ? -0.477 -10.824 -21.897 1.00 43.34 186 PRO A C 1
ATOM 1485 O O . PRO A 1 186 ? 0.432 -11.559 -21.514 1.00 43.34 186 PRO A O 1
ATOM 1488 N N . GLN A 1 187 ? -1.275 -11.160 -22.911 1.00 36.66 187 GLN A N 1
ATOM 1489 C CA . GLN A 1 187 ? -0.946 -12.285 -23.770 1.00 36.66 187 GLN A CA 1
ATOM 1490 C C . GLN A 1 187 ? 0.331 -11.942 -24.536 1.00 36.66 187 GLN A C 1
ATOM 1492 O O . GLN A 1 187 ? 0.363 -10.995 -25.324 1.00 36.66 187 GLN A O 1
ATOM 1497 N N . GLU A 1 188 ? 1.384 -12.727 -24.308 1.00 37.28 188 GLU A N 1
ATOM 1498 C CA . GLU A 1 188 ? 2.492 -12.830 -25.248 1.00 37.28 188 GLU A CA 1
ATOM 1499 C C . GLU A 1 188 ? 1.905 -13.155 -26.623 1.00 37.28 188 GLU A C 1
ATOM 1501 O O . GLU A 1 188 ? 1.254 -14.183 -26.816 1.00 37.28 188 GLU A O 1
ATOM 1506 N N . THR A 1 189 ? 2.127 -12.272 -27.595 1.00 34.47 189 THR A N 1
ATOM 1507 C CA . THR A 1 189 ? 1.807 -12.547 -28.996 1.00 34.47 189 THR A CA 1
ATOM 1508 C C . THR A 1 189 ? 2.802 -13.577 -29.525 1.00 34.47 189 THR A C 1
ATOM 1510 O O . THR A 1 189 ? 3.782 -13.264 -30.199 1.00 34.47 189 THR A O 1
ATOM 1513 N N . ALA A 1 190 ? 2.560 -14.842 -29.192 1.00 37.12 190 ALA A N 1
ATOM 1514 C CA . ALA A 1 190 ? 3.199 -15.967 -29.842 1.00 37.12 190 ALA A CA 1
ATOM 1515 C C . ALA A 1 190 ? 2.690 -16.022 -31.289 1.00 37.12 190 ALA A C 1
ATOM 1517 O O . ALA A 1 190 ? 1.549 -16.395 -31.558 1.00 37.12 190 ALA A O 1
ATOM 1518 N N . GLY A 1 191 ? 3.540 -15.616 -32.232 1.00 42.88 191 GLY A N 1
ATOM 1519 C CA . GLY A 1 191 ? 3.323 -15.854 -33.652 1.00 42.88 191 GLY A CA 1
ATOM 1520 C C . GLY A 1 191 ? 3.208 -17.356 -33.913 1.00 42.88 191 GLY A C 1
ATOM 1521 O O . GLY A 1 191 ? 4.208 -18.070 -33.890 1.00 42.88 191 GLY A O 1
ATOM 1522 N N . GLY A 1 192 ? 1.984 -17.820 -34.151 1.00 31.83 192 GLY A N 1
ATOM 1523 C CA . GLY A 1 192 ? 1.659 -19.183 -34.552 1.00 31.83 192 GLY A CA 1
ATOM 1524 C C . GLY A 1 192 ? 0.959 -19.161 -35.903 1.00 31.83 192 GLY A C 1
ATOM 1525 O O . GLY A 1 192 ? -0.088 -18.536 -36.053 1.00 31.83 192 GLY A O 1
ATOM 1526 N N . GLY A 1 193 ? 1.574 -19.809 -36.892 1.00 35.78 193 GLY A N 1
ATOM 1527 C CA . GLY A 1 193 ? 1.015 -19.987 -38.226 1.00 35.78 193 GLY A CA 1
ATOM 1528 C C . GLY A 1 193 ? -0.334 -20.707 -38.206 1.00 35.78 193 GLY A C 1
ATOM 1529 O O . GLY A 1 193 ? -0.632 -21.507 -37.321 1.00 35.78 193 GLY A O 1
ATOM 1530 N N . ALA A 1 194 ? -1.140 -20.389 -39.214 1.00 37.16 194 ALA A N 1
ATOM 1531 C CA . ALA A 1 194 ? -2.467 -20.937 -39.441 1.00 37.16 194 ALA A CA 1
ATOM 1532 C C . ALA A 1 194 ? -2.493 -22.477 -39.468 1.00 37.16 194 ALA A C 1
ATOM 1534 O O . ALA A 1 194 ? -1.632 -23.084 -40.111 1.00 37.16 194 ALA A O 1
ATOM 1535 N N . PRO A 1 195 ? -3.542 -23.111 -38.916 1.00 37.22 195 PRO A N 1
ATOM 1536 C CA . PRO A 1 195 ? -3.975 -24.421 -39.353 1.00 37.22 195 PRO A CA 1
ATOM 1537 C C . PRO A 1 195 ? -5.206 -24.322 -40.261 1.00 37.22 195 PRO A C 1
ATOM 1539 O O . PRO A 1 195 ? -6.101 -23.495 -40.090 1.00 37.22 195 PRO A O 1
ATOM 1542 N N . LEU A 1 196 ? -5.191 -25.198 -41.258 1.00 38.06 196 LEU A N 1
ATOM 1543 C CA . LEU A 1 196 ? -6.206 -25.397 -42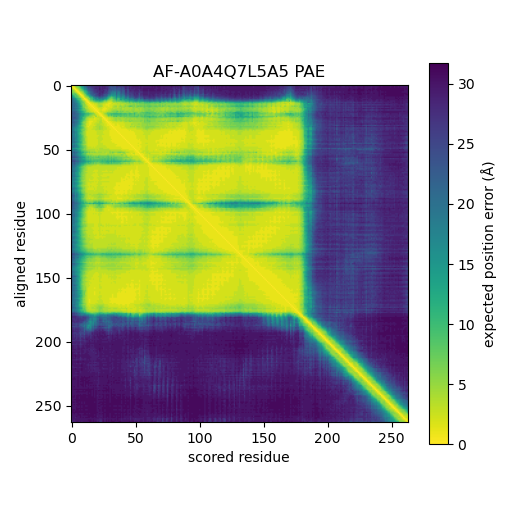.279 1.00 38.06 196 LEU A CA 1
ATOM 1544 C C . LEU A 1 196 ? -7.513 -25.958 -41.695 1.00 38.06 196 LEU A C 1
ATOM 1546 O O . LEU A 1 196 ? -7.529 -26.618 -40.659 1.00 38.06 196 LEU A O 1
ATOM 1550 N N . ALA A 1 197 ? -8.592 -25.676 -42.421 1.00 40.38 197 ALA A N 1
ATOM 1551 C CA . ALA A 1 197 ? -9.986 -25.992 -42.137 1.00 40.38 197 ALA A CA 1
ATOM 1552 C C . ALA A 1 197 ? -10.273 -27.466 -41.776 1.00 40.38 197 ALA A C 1
ATOM 1554 O O . ALA A 1 197 ? -9.748 -28.384 -42.405 1.00 40.38 197 ALA A O 1
ATOM 1555 N N . GLY A 1 198 ? -11.201 -27.662 -40.829 1.00 33.56 198 GLY A N 1
ATOM 1556 C CA . GLY A 1 198 ? -11.804 -28.948 -40.470 1.00 33.56 198 GLY A CA 1
ATOM 1557 C C . GLY A 1 198 ? -13.284 -28.799 -40.077 1.00 33.56 198 GLY A C 1
ATOM 1558 O O . GLY A 1 198 ? -13.601 -28.179 -39.070 1.00 33.56 198 GLY A O 1
ATOM 1559 N N . ASP A 1 199 ? -14.131 -29.348 -40.947 1.00 35.62 199 ASP A N 1
ATOM 1560 C CA . ASP A 1 199 ? -15.581 -29.647 -40.971 1.00 35.62 199 ASP A CA 1
ATOM 1561 C C . ASP A 1 199 ? -16.422 -29.612 -39.652 1.00 35.62 199 ASP A C 1
ATOM 1563 O O . ASP A 1 199 ? -16.034 -30.229 -38.655 1.00 35.62 199 ASP A O 1
ATOM 1567 N N . PRO A 1 200 ? -17.625 -28.979 -39.629 1.00 38.06 200 PRO A N 1
ATOM 1568 C CA . PRO A 1 200 ? -18.490 -28.912 -38.452 1.00 38.06 200 PRO A CA 1
ATOM 1569 C C . PRO A 1 200 ? -19.538 -30.037 -38.411 1.00 38.06 200 PRO A C 1
ATOM 1571 O O . PRO A 1 200 ? -20.647 -29.902 -38.928 1.00 38.06 200 PRO A O 1
ATOM 1574 N N . ARG A 1 201 ? -19.253 -31.118 -37.680 1.00 36.72 201 ARG A N 1
ATOM 1575 C CA . ARG A 1 201 ? -20.287 -32.028 -37.154 1.00 36.72 201 ARG A CA 1
ATOM 1576 C C . ARG A 1 201 ? -19.855 -32.633 -35.825 1.00 36.72 201 ARG A C 1
ATOM 1578 O O . ARG A 1 201 ? -19.104 -33.597 -35.829 1.00 36.72 201 ARG A O 1
ATOM 1585 N N . GLN A 1 202 ? -20.398 -32.118 -34.720 1.00 38.16 202 GLN A N 1
ATOM 1586 C CA . GLN A 1 202 ? -20.879 -32.922 -33.584 1.00 38.16 202 GLN A CA 1
ATOM 1587 C C . GLN A 1 202 ? -21.551 -32.022 -32.533 1.00 38.16 202 GLN A C 1
ATOM 1589 O O . GLN A 1 202 ? -20.923 -31.425 -31.666 1.00 38.16 202 GLN A O 1
ATOM 1594 N N . LEU A 1 203 ? -22.877 -31.940 -32.641 1.00 32.53 203 LEU A N 1
ATOM 1595 C CA . LEU A 1 203 ? -23.792 -31.665 -31.538 1.00 32.53 203 LEU A CA 1
ATOM 1596 C C . LEU A 1 203 ? -23.987 -32.975 -30.769 1.00 32.53 203 LEU A C 1
ATOM 1598 O O . LEU A 1 203 ? -24.409 -33.944 -31.392 1.00 32.53 203 LEU A O 1
ATOM 1602 N N . ALA A 1 204 ? -23.739 -32.990 -29.456 1.00 33.91 204 ALA A N 1
ATOM 1603 C CA . ALA A 1 204 ? -24.599 -33.654 -28.467 1.00 33.91 204 ALA A CA 1
ATOM 1604 C C . ALA A 1 204 ? -24.006 -33.595 -27.047 1.00 33.91 204 ALA A C 1
ATOM 1606 O O . ALA A 1 204 ? -22.935 -34.120 -26.771 1.00 33.91 204 ALA A O 1
ATOM 1607 N N . SER A 1 205 ? -24.792 -32.982 -26.159 1.00 33.41 205 SER A N 1
ATOM 1608 C CA . SER A 1 205 ? -25.069 -33.376 -24.771 1.00 33.41 205 SER A CA 1
ATOM 1609 C C . SER A 1 205 ? -23.937 -33.893 -23.871 1.00 33.41 205 SER A C 1
ATOM 1611 O O . SER A 1 205 ? -23.515 -35.039 -23.981 1.00 33.41 205 SER A O 1
ATOM 1613 N N . SER A 1 206 ? -23.689 -33.165 -22.781 1.00 30.36 206 SER A N 1
ATOM 1614 C CA . SER A 1 206 ? -23.644 -33.814 -21.467 1.00 30.36 206 SER A CA 1
ATOM 1615 C C . SER A 1 206 ? -24.091 -32.850 -20.368 1.00 30.36 206 SER A C 1
ATOM 1617 O O . SER A 1 206 ? -23.415 -31.881 -20.035 1.00 30.36 206 SER A O 1
ATOM 1619 N N . ARG A 1 207 ? -25.288 -33.116 -19.839 1.00 36.59 207 ARG A N 1
ATOM 1620 C CA . ARG A 1 207 ? -25.742 -32.662 -18.524 1.00 36.59 207 ARG A CA 1
ATOM 1621 C C . ARG A 1 207 ? -25.100 -33.589 -17.493 1.00 36.59 207 ARG A C 1
ATOM 1623 O O . ARG A 1 207 ? -25.377 -34.780 -17.548 1.00 36.59 207 ARG A O 1
ATOM 1630 N N . TYR A 1 208 ? -24.354 -33.055 -16.530 1.00 30.97 208 TYR A N 1
ATOM 1631 C CA . TYR A 1 208 ? -24.163 -33.674 -15.210 1.00 30.97 208 TYR A CA 1
ATOM 1632 C C . TYR A 1 208 ? -23.743 -32.564 -14.232 1.00 30.97 208 TYR A C 1
ATOM 1634 O O . TYR A 1 208 ? -22.709 -31.942 -14.428 1.00 30.97 208 TYR A O 1
ATOM 1642 N N . ASN A 1 209 ? -24.642 -32.005 -13.428 1.00 37.81 209 ASN A N 1
ATOM 1643 C CA . ASN A 1 209 ? -25.314 -32.475 -12.211 1.00 37.81 209 ASN A CA 1
ATOM 1644 C C . ASN A 1 209 ? -24.567 -32.062 -10.933 1.00 37.81 209 ASN A C 1
ATOM 1646 O O . ASN A 1 209 ? -23.388 -32.339 -10.743 1.00 37.81 209 ASN A O 1
ATOM 1650 N N . SER A 1 210 ? -25.334 -31.382 -10.087 1.00 37.25 210 SER A N 1
ATOM 1651 C CA . SER A 1 210 ? -25.011 -30.931 -8.742 1.00 37.25 210 SER A CA 1
ATOM 1652 C C . SER A 1 210 ? -24.941 -32.124 -7.784 1.00 37.25 210 SER A C 1
ATOM 1654 O O . SER A 1 210 ? -25.801 -33.004 -7.814 1.00 37.25 210 SER A O 1
ATOM 1656 N N . GLY A 1 211 ? -23.929 -32.137 -6.922 1.00 31.38 211 GLY A N 1
ATOM 1657 C CA . GLY A 1 211 ? -23.799 -33.028 -5.770 1.00 31.38 211 GLY A CA 1
ATOM 1658 C C . GLY A 1 211 ? -22.715 -32.452 -4.861 1.00 31.38 211 GLY A C 1
ATOM 1659 O O . GLY A 1 211 ? -21.567 -32.364 -5.271 1.00 31.38 211 GLY A O 1
ATOM 1660 N N . ARG A 1 212 ? -23.093 -31.759 -3.788 1.00 37.50 212 ARG A N 1
ATOM 1661 C CA . ARG A 1 212 ? -23.421 -32.267 -2.444 1.00 37.50 212 ARG A CA 1
ATOM 1662 C C . ARG A 1 212 ? -22.180 -32.294 -1.546 1.00 37.50 212 ARG A C 1
ATOM 1664 O O . ARG A 1 212 ? -21.164 -32.903 -1.850 1.00 37.50 212 ARG A O 1
ATOM 1671 N N . GLU A 1 213 ? -22.345 -31.563 -0.455 1.00 38.84 213 GLU A N 1
ATOM 1672 C CA . GLU A 1 213 ? -21.448 -31.291 0.659 1.00 38.84 213 GLU A CA 1
ATOM 1673 C C . GLU A 1 213 ? -20.765 -32.535 1.240 1.00 38.84 213 GLU A C 1
ATOM 1675 O O . GLU A 1 213 ? -21.403 -33.561 1.477 1.00 38.84 213 GLU A O 1
ATOM 1680 N N . THR A 1 214 ? -19.495 -32.369 1.611 1.00 37.38 214 THR A N 1
ATOM 1681 C CA . THR A 1 214 ? -18.869 -33.156 2.678 1.00 37.38 214 THR A CA 1
ATOM 1682 C C . THR A 1 214 ? -18.054 -32.224 3.566 1.00 37.38 214 THR A C 1
ATOM 1684 O O . THR A 1 214 ? -17.009 -31.713 3.167 1.00 37.38 214 THR A O 1
ATOM 1687 N N . LEU A 1 215 ? -18.571 -32.000 4.777 1.00 39.16 215 LEU A N 1
ATOM 1688 C CA . LEU A 1 215 ? -17.835 -31.491 5.928 1.00 39.16 215 LEU A CA 1
ATOM 1689 C C . LEU A 1 215 ? -16.726 -32.484 6.292 1.00 39.16 215 LEU A C 1
ATOM 1691 O O . LEU A 1 215 ? -17.010 -33.646 6.577 1.00 39.16 215 LEU A O 1
ATOM 1695 N N . ILE A 1 216 ? -15.484 -32.010 6.357 1.00 40.75 216 ILE A N 1
ATOM 1696 C CA . ILE A 1 216 ? -14.404 -32.706 7.060 1.00 40.75 216 ILE A CA 1
ATOM 1697 C C . ILE A 1 216 ? -14.101 -31.894 8.315 1.00 40.75 216 ILE A C 1
ATOM 1699 O O . ILE A 1 216 ? -13.502 -30.822 8.259 1.00 40.75 216 ILE A O 1
ATOM 1703 N N . GLY A 1 217 ? -14.565 -32.409 9.452 1.00 32.28 217 GLY A N 1
ATOM 1704 C CA . GLY A 1 217 ? -14.097 -31.990 10.763 1.00 32.28 217 GLY A CA 1
ATOM 1705 C C . GLY A 1 217 ? -12.709 -32.567 11.022 1.00 32.28 217 GLY A C 1
ATOM 1706 O O . GLY A 1 217 ? -12.470 -33.748 10.783 1.00 32.28 217 GLY A O 1
ATOM 1707 N N . SER A 1 218 ? -11.804 -31.743 11.543 1.00 35.41 218 SER A N 1
ATOM 1708 C CA . SER A 1 218 ? -10.576 -32.225 12.166 1.00 35.41 218 SER A CA 1
ATOM 1709 C C . SER A 1 218 ? -10.379 -31.516 13.496 1.00 35.41 218 SER A C 1
ATOM 1711 O O . SER A 1 218 ? -10.058 -30.331 13.563 1.00 35.41 218 SER A O 1
ATOM 1713 N N . CYS A 1 219 ? -10.599 -32.281 14.559 1.00 30.77 219 CYS A N 1
ATOM 1714 C CA . CYS A 1 219 ? -10.194 -31.984 15.919 1.00 30.77 219 CYS A CA 1
ATOM 1715 C C . CYS A 1 219 ? -8.667 -32.064 16.032 1.00 30.77 219 CYS A C 1
ATOM 1717 O O . CYS A 1 219 ? -8.100 -33.103 15.709 1.00 30.77 219 CYS A O 1
ATOM 1719 N N . VAL A 1 220 ? -8.017 -31.046 16.601 1.00 35.53 220 VAL A N 1
ATOM 1720 C CA . VAL A 1 220 ? -6.834 -31.266 17.447 1.00 35.53 220 VAL A CA 1
ATOM 1721 C C . VAL A 1 220 ? -6.974 -30.421 18.707 1.00 35.53 220 VAL A C 1
ATOM 1723 O O . VAL A 1 220 ? -7.267 -29.228 18.681 1.00 35.53 220 VAL A O 1
ATOM 1726 N N . VAL A 1 221 ? -6.826 -31.133 19.815 1.00 35.28 221 VAL A N 1
ATOM 1727 C CA . VAL A 1 221 ? -6.993 -30.732 21.203 1.00 35.28 221 VAL A CA 1
ATOM 1728 C C . VAL A 1 221 ? -5.746 -30.006 21.718 1.00 35.28 221 VAL A C 1
ATOM 1730 O O . VAL A 1 221 ? -4.622 -30.281 21.308 1.00 35.28 221 VAL A O 1
ATOM 1733 N N . ARG A 1 222 ? -5.998 -29.088 22.658 1.00 34.66 222 ARG A N 1
ATOM 1734 C CA . ARG A 1 222 ? -5.067 -28.422 23.582 1.00 34.66 222 ARG A CA 1
ATOM 1735 C C . ARG A 1 222 ? -3.928 -29.315 24.099 1.00 34.66 222 ARG A C 1
ATOM 1737 O O . ARG A 1 222 ? -4.183 -30.395 24.619 1.00 34.66 222 ARG A O 1
ATOM 1744 N N . ALA A 1 223 ? -2.735 -28.731 24.200 1.00 36.91 223 ALA A N 1
ATOM 1745 C CA . ALA A 1 223 ? -1.821 -28.993 25.310 1.00 36.91 223 ALA A CA 1
ATOM 1746 C C . ALA A 1 223 ? -1.280 -27.658 25.847 1.00 36.91 223 ALA A C 1
ATOM 1748 O O . ALA A 1 223 ? -0.742 -26.838 25.107 1.00 36.91 223 ALA A O 1
ATOM 1749 N N . ILE A 1 224 ? -1.502 -27.444 27.142 1.00 34.72 224 ILE A N 1
ATOM 1750 C CA . ILE A 1 224 ? -0.966 -26.360 27.964 1.00 34.72 224 ILE A CA 1
ATOM 1751 C C . ILE A 1 224 ? 0.347 -26.866 28.559 1.00 34.72 224 ILE A C 1
ATOM 1753 O O . ILE A 1 224 ? 0.349 -27.942 29.151 1.00 34.72 224 ILE A O 1
ATOM 1757 N N . THR A 1 225 ? 1.407 -26.059 28.520 1.00 38.19 225 THR A N 1
ATOM 1758 C CA . THR A 1 225 ? 2.435 -26.106 29.570 1.00 38.19 225 THR A CA 1
ATOM 1759 C C . THR A 1 225 ? 2.971 -24.710 29.850 1.00 38.19 225 THR A C 1
ATOM 1761 O O . THR A 1 225 ? 3.524 -24.035 28.987 1.00 38.19 225 THR A O 1
ATOM 1764 N N . THR A 1 226 ? 2.756 -24.303 31.093 1.00 33.16 226 THR A N 1
ATOM 1765 C CA . THR A 1 226 ? 3.250 -23.114 31.776 1.00 33.16 226 THR A CA 1
ATOM 1766 C C . THR A 1 226 ? 4.775 -23.154 31.892 1.00 33.16 226 THR A C 1
ATOM 1768 O O . THR A 1 226 ? 5.334 -24.156 32.331 1.00 33.16 226 THR A O 1
ATOM 1771 N N . THR A 1 227 ? 5.468 -22.059 31.583 1.00 38.59 227 THR A N 1
ATOM 1772 C CA . THR A 1 227 ? 6.800 -21.793 32.146 1.00 38.59 227 THR A CA 1
ATOM 1773 C C . THR A 1 227 ? 6.884 -20.329 32.548 1.00 38.59 227 THR A C 1
ATOM 1775 O O . THR A 1 227 ? 6.818 -19.418 31.729 1.00 38.59 227 THR A O 1
ATOM 1778 N N . THR A 1 228 ? 6.979 -20.143 33.858 1.00 32.00 228 THR A N 1
ATOM 1779 C CA . THR A 1 228 ? 7.179 -18.887 34.570 1.00 32.00 228 THR A CA 1
ATOM 1780 C C . THR A 1 228 ? 8.614 -18.409 34.356 1.00 32.00 228 THR A C 1
ATOM 1782 O O . THR A 1 228 ? 9.555 -19.121 34.694 1.00 32.00 228 THR A O 1
ATOM 1785 N N . GLY A 1 229 ? 8.789 -17.198 33.830 1.00 35.12 229 GLY A N 1
ATOM 1786 C CA . GLY A 1 229 ? 10.084 -16.532 33.701 1.00 35.12 229 GLY A CA 1
ATOM 1787 C C . GLY A 1 229 ? 9.946 -15.063 34.074 1.00 35.12 229 GLY A C 1
ATOM 1788 O O . GLY A 1 229 ? 9.572 -14.238 33.250 1.00 35.12 229 GLY A O 1
ATOM 1789 N N . SER A 1 230 ? 10.192 -14.769 35.347 1.00 35.94 230 SER A N 1
ATOM 1790 C CA . SER A 1 230 ? 10.225 -13.429 35.929 1.00 35.94 230 SER A CA 1
ATOM 1791 C C . SER A 1 230 ? 11.413 -12.633 35.382 1.00 35.94 230 SER A C 1
ATOM 1793 O O . SER A 1 230 ? 12.551 -13.046 35.574 1.00 35.94 230 SER A O 1
ATOM 1795 N N . PHE A 1 231 ? 11.160 -11.478 34.768 1.00 37.25 231 PHE A N 1
ATOM 1796 C CA . PHE A 1 231 ? 12.120 -10.373 34.714 1.00 37.25 231 PHE A CA 1
ATOM 1797 C C . PHE A 1 231 ? 11.364 -9.067 34.944 1.00 37.25 231 PHE A C 1
ATOM 1799 O O . PHE A 1 231 ? 10.757 -8.492 34.044 1.00 37.25 231 PHE A O 1
ATOM 1806 N N . GLY A 1 232 ? 11.357 -8.650 36.207 1.00 32.25 232 GLY A N 1
ATOM 1807 C CA . GLY A 1 232 ? 10.945 -7.323 36.629 1.00 32.25 232 GLY A CA 1
ATOM 1808 C C . GLY A 1 232 ? 12.124 -6.354 36.727 1.00 32.25 232 GLY A C 1
ATOM 1809 O O . GLY A 1 232 ? 13.283 -6.755 36.830 1.00 32.25 232 GLY A O 1
ATOM 1810 N N . SER A 1 233 ? 11.743 -5.079 36.818 1.00 38.44 233 SER A N 1
ATOM 1811 C CA . SER A 1 233 ? 12.526 -3.861 37.090 1.00 38.44 233 SER A CA 1
ATOM 1812 C C . SER A 1 233 ? 13.264 -3.255 35.882 1.00 38.44 233 SER A C 1
ATOM 1814 O O . SER A 1 233 ? 13.979 -3.932 35.164 1.00 38.44 233 SER A O 1
ATOM 1816 N N . GLY A 1 234 ? 13.130 -1.966 35.572 1.00 31.72 234 GLY A N 1
ATOM 1817 C CA . GLY A 1 234 ? 12.387 -0.908 36.241 1.00 31.72 234 GLY A CA 1
ATOM 1818 C C . GLY A 1 234 ? 12.447 0.371 35.408 1.00 31.72 234 GLY A C 1
ATOM 1819 O O . GLY A 1 234 ? 13.512 0.803 34.977 1.00 31.72 234 GLY A O 1
ATOM 1820 N N . PHE A 1 235 ? 11.283 0.977 35.194 1.00 31.11 235 PHE A N 1
ATOM 1821 C CA . PHE A 1 235 ? 11.168 2.378 34.817 1.00 31.11 235 PHE A CA 1
ATOM 1822 C C . PHE A 1 235 ? 11.562 3.228 36.032 1.00 31.11 235 PHE A C 1
ATOM 1824 O O . PHE A 1 235 ? 10.969 3.087 37.099 1.00 31.11 235 PHE A O 1
ATOM 1831 N N . SER A 1 236 ? 12.533 4.129 35.876 1.00 35.22 236 SER A N 1
ATOM 1832 C CA . SER A 1 236 ? 12.788 5.203 36.840 1.00 35.22 236 SER A CA 1
ATOM 1833 C C . SER A 1 236 ? 12.915 6.526 36.095 1.00 35.22 236 SER A C 1
ATOM 1835 O O . SER A 1 236 ? 14.007 6.948 35.718 1.00 35.22 236 SER A O 1
ATOM 1837 N N . SER A 1 237 ? 11.779 7.195 35.913 1.00 32.34 237 SER A N 1
ATOM 1838 C CA . SER A 1 237 ? 11.724 8.623 35.611 1.00 32.34 237 SER A CA 1
ATOM 1839 C C . SER A 1 237 ? 12.062 9.409 36.875 1.00 32.34 237 SER A C 1
ATOM 1841 O O . SER A 1 237 ? 11.370 9.288 37.885 1.00 32.34 237 SER A O 1
ATOM 1843 N N . ARG A 1 238 ? 13.093 10.255 36.822 1.00 33.31 238 ARG A N 1
ATOM 1844 C CA . ARG A 1 238 ? 13.306 11.300 37.829 1.00 33.31 238 ARG A CA 1
ATOM 1845 C C . ARG A 1 238 ? 13.544 12.634 37.132 1.00 33.31 238 ARG A C 1
ATOM 1847 O O . ARG A 1 238 ? 14.622 12.899 36.613 1.00 33.31 238 ARG A O 1
ATOM 1854 N N . CYS A 1 239 ? 12.503 13.462 37.132 1.00 34.22 239 CYS A N 1
ATOM 1855 C CA . CYS A 1 239 ? 12.629 14.906 36.998 1.00 34.22 239 CYS A CA 1
ATOM 1856 C C . CYS A 1 239 ? 13.399 15.455 38.207 1.00 34.22 239 CYS A C 1
ATOM 1858 O O . CYS A 1 239 ? 13.152 15.050 39.343 1.00 34.22 239 CYS A O 1
ATOM 1860 N N . GLY A 1 240 ? 14.304 16.397 37.955 1.00 33.03 240 GLY A N 1
ATOM 1861 C CA . GLY A 1 240 ? 15.032 17.135 38.979 1.00 33.03 240 GLY A CA 1
ATOM 1862 C C . GLY A 1 240 ? 15.482 18.484 38.433 1.00 33.03 240 GLY A C 1
ATOM 1863 O O . GLY A 1 240 ? 16.573 18.614 37.894 1.00 33.03 240 GLY A O 1
ATOM 1864 N N . THR A 1 241 ? 14.620 19.486 38.556 1.00 38.34 241 THR A N 1
ATOM 1865 C CA . THR A 1 241 ? 14.986 20.906 38.576 1.00 38.34 241 THR A CA 1
ATOM 1866 C C . THR A 1 241 ? 15.726 21.220 39.878 1.00 38.34 241 THR A C 1
ATOM 1868 O O . THR A 1 241 ? 15.206 20.846 40.922 1.00 38.34 241 THR A O 1
ATOM 1871 N N . PHE A 1 242 ? 16.863 21.926 39.840 1.00 33.19 242 PHE A N 1
ATOM 1872 C CA . PHE A 1 242 ? 17.180 23.090 40.698 1.00 33.19 242 PHE A CA 1
ATOM 1873 C C . PHE A 1 242 ? 18.573 23.662 40.367 1.00 33.19 242 PHE A C 1
ATOM 1875 O O . PHE A 1 242 ? 19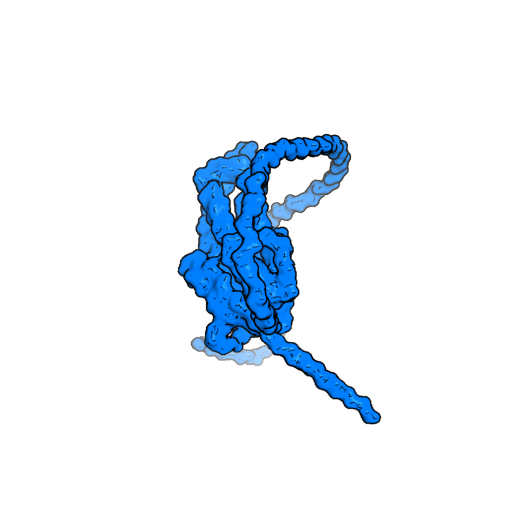.517 22.920 40.109 1.00 33.19 242 PHE A O 1
ATOM 1882 N N . GLY A 1 243 ? 18.672 24.995 40.334 1.00 33.38 243 GLY A N 1
ATOM 1883 C CA . GLY A 1 243 ? 19.852 25.755 39.914 1.00 33.38 243 GLY A CA 1
ATOM 1884 C C . GLY A 1 243 ? 20.785 26.234 41.037 1.00 33.38 243 GLY A C 1
ATOM 1885 O O . GLY A 1 243 ? 20.528 26.028 42.218 1.00 33.38 243 GLY A O 1
ATOM 1886 N N . GLY A 1 244 ? 21.831 26.962 40.612 1.00 30.80 244 GLY A N 1
ATOM 1887 C CA . GLY A 1 244 ? 22.770 27.752 41.431 1.00 30.80 244 GLY A CA 1
ATOM 1888 C C . GLY A 1 244 ? 23.963 26.940 41.957 1.00 30.80 244 GLY A C 1
ATOM 1889 O O . GLY A 1 244 ? 23.785 25.922 42.597 1.00 30.80 244 GLY A O 1
ATOM 1890 N N . THR A 1 245 ? 25.227 27.326 41.770 1.00 38.59 245 THR A N 1
ATOM 1891 C CA . THR A 1 245 ? 25.804 28.641 42.079 1.00 38.59 245 THR A CA 1
ATOM 1892 C C . THR A 1 245 ? 27.154 28.868 41.374 1.00 38.59 245 THR A C 1
ATOM 1894 O O . THR A 1 245 ? 27.871 27.946 40.998 1.00 38.59 245 THR A O 1
ATOM 1897 N N . ARG A 1 246 ? 27.474 30.156 41.204 1.00 33.00 246 ARG A N 1
ATOM 1898 C CA . ARG A 1 246 ? 28.699 30.742 40.636 1.00 33.00 246 ARG A CA 1
ATOM 1899 C C . ARG A 1 246 ? 29.979 30.358 41.394 1.00 33.00 246 ARG A C 1
ATOM 1901 O O . ARG A 1 246 ? 30.001 30.450 42.617 1.00 33.00 246 ARG A O 1
ATOM 1908 N N . LYS A 1 247 ? 31.096 30.244 40.664 1.00 40.94 247 LYS A N 1
ATOM 1909 C CA . LYS A 1 247 ? 32.383 30.850 41.064 1.00 40.94 247 LYS A CA 1
ATOM 1910 C C . LYS A 1 247 ? 33.040 31.561 39.870 1.00 40.94 247 LYS A C 1
ATOM 1912 O O . LYS A 1 247 ? 33.128 31.009 38.781 1.00 40.94 247 LYS A O 1
ATOM 1917 N N . LYS A 1 248 ? 33.437 32.816 40.106 1.00 35.38 248 LYS A N 1
ATOM 1918 C CA . LYS A 1 248 ? 34.192 33.746 39.240 1.00 35.38 248 LYS A CA 1
ATOM 1919 C C . LYS A 1 248 ? 35.664 33.697 39.689 1.00 35.38 248 LYS A C 1
ATOM 1921 O O . LYS A 1 248 ? 35.888 33.766 40.893 1.00 35.38 248 LYS A O 1
ATOM 1926 N N . SER A 1 249 ? 36.636 33.475 38.795 1.00 37.53 249 SER A N 1
ATOM 1927 C CA . SER A 1 249 ? 37.615 34.459 38.243 1.00 37.53 249 SER A CA 1
ATOM 1928 C C . SER A 1 249 ? 39.059 34.008 38.576 1.00 37.53 249 SER A C 1
ATOM 1930 O O . SER A 1 249 ? 39.172 33.210 39.507 1.00 37.53 249 SER A O 1
ATOM 1932 N N . PRO A 1 250 ? 40.156 34.513 37.947 1.00 48.25 250 PRO A N 1
ATOM 1933 C CA . PRO A 1 250 ? 40.294 35.518 36.866 1.00 48.25 250 PRO A CA 1
ATOM 1934 C C . PRO A 1 250 ? 41.173 35.077 35.646 1.00 48.25 250 PRO A C 1
ATOM 1936 O O . PRO A 1 250 ? 41.897 34.092 35.720 1.00 48.25 250 PRO A O 1
ATOM 1939 N N . GLY A 1 251 ? 41.114 35.818 34.519 1.00 34.19 251 GLY A N 1
ATOM 1940 C CA . GLY A 1 251 ? 42.062 35.743 33.364 1.00 34.19 251 GLY A CA 1
ATOM 1941 C C . GLY A 1 251 ? 43.188 36.797 33.471 1.00 34.19 251 GLY A C 1
ATOM 1942 O O . GLY A 1 251 ? 43.430 37.220 34.602 1.00 34.19 251 GLY A O 1
ATOM 1943 N N . PRO A 1 252 ? 43.776 37.377 32.386 1.00 56.91 252 PRO A N 1
ATOM 1944 C CA . PRO A 1 252 ? 43.907 37.050 30.934 1.00 56.91 252 PRO A CA 1
ATOM 1945 C C . PRO A 1 252 ? 45.434 37.149 30.508 1.00 56.91 252 PRO A C 1
ATOM 1947 O O . PRO A 1 252 ? 46.229 36.912 31.416 1.00 56.91 252 PRO A O 1
ATOM 1950 N N . PRO A 1 253 ? 45.950 37.504 29.281 1.00 51.56 253 PRO A N 1
ATOM 1951 C CA . PRO A 1 253 ? 45.340 37.966 28.010 1.00 51.56 253 PRO A CA 1
ATOM 1952 C C . PRO A 1 253 ? 45.950 37.478 26.659 1.00 51.56 253 PRO A C 1
ATOM 1954 O O . PRO A 1 253 ? 47.000 36.852 26.595 1.00 51.56 253 PRO A O 1
ATOM 1957 N N . GLY A 1 254 ? 45.296 37.898 25.560 1.00 32.97 254 GLY A N 1
ATOM 1958 C CA . GLY A 1 254 ? 45.815 37.970 24.177 1.00 32.97 254 GLY A CA 1
ATOM 1959 C C . GLY A 1 254 ? 44.906 37.236 23.180 1.00 32.97 254 GLY A C 1
ATOM 1960 O O . GLY A 1 254 ? 44.504 36.119 23.454 1.00 32.97 254 GLY A O 1
ATOM 1961 N N . SER A 1 255 ? 44.475 37.748 22.027 1.00 38.75 255 SER A N 1
ATOM 1962 C CA . SER A 1 255 ? 44.650 39.016 21.305 1.00 38.75 255 SER A CA 1
ATOM 1963 C C . SER A 1 255 ? 43.544 39.099 20.226 1.00 38.75 255 SER A C 1
ATOM 1965 O O . SER A 1 255 ? 42.978 38.086 19.829 1.00 38.75 255 SER A O 1
ATOM 1967 N N . ARG A 1 256 ? 43.214 40.323 19.793 1.00 41.50 256 ARG A N 1
ATOM 1968 C CA . ARG A 1 256 ? 42.102 40.723 18.897 1.00 41.50 256 ARG A CA 1
ATOM 1969 C C . ARG A 1 256 ? 42.145 40.110 17.490 1.00 41.50 256 ARG A C 1
ATOM 1971 O O . ARG A 1 256 ? 43.230 39.974 16.941 1.00 41.50 256 ARG A O 1
ATOM 1978 N N . THR A 1 257 ? 40.970 39.951 16.863 1.00 41.03 257 THR A N 1
ATOM 1979 C CA . THR A 1 257 ? 40.518 40.618 15.600 1.00 41.03 257 THR A CA 1
ATOM 1980 C C . THR A 1 257 ? 39.162 40.017 15.169 1.00 41.03 257 THR A C 1
ATOM 1982 O O . THR A 1 257 ? 39.033 38.813 15.012 1.00 41.03 257 THR A O 1
ATOM 1985 N N . SER A 1 258 ? 38.051 40.742 15.349 1.00 41.56 258 SER A N 1
ATOM 1986 C CA . SER A 1 258 ? 37.284 41.500 14.332 1.00 41.56 258 SER A CA 1
ATOM 1987 C C . SER A 1 258 ? 36.614 40.658 13.231 1.00 41.56 258 SER A C 1
ATOM 1989 O O . SER A 1 258 ? 37.265 40.283 12.261 1.00 41.56 258 SER A O 1
ATOM 1991 N N . PHE A 1 259 ? 35.288 40.487 13.322 1.00 42.44 259 PHE A N 1
ATOM 1992 C CA . PHE A 1 259 ? 34.421 40.260 12.160 1.00 42.44 259 PHE A CA 1
ATOM 1993 C C . PHE A 1 259 ? 33.142 41.107 12.286 1.00 42.44 259 PHE A C 1
ATOM 1995 O O . PHE A 1 259 ? 32.601 41.280 13.378 1.00 42.44 259 PHE A O 1
ATOM 2002 N N . VAL A 1 260 ? 32.756 41.698 11.159 1.00 50.69 260 VAL A N 1
ATOM 2003 C CA . VAL A 1 260 ? 31.792 42.794 10.935 1.00 50.69 260 VAL A CA 1
ATOM 2004 C C . VAL A 1 260 ? 30.445 42.193 10.465 1.00 50.69 260 VAL A C 1
ATOM 2006 O O . VAL A 1 260 ? 30.450 41.049 10.007 1.00 50.69 260 VAL A O 1
ATOM 2009 N N . PRO A 1 261 ? 29.292 42.876 10.635 1.00 53.28 261 PRO A N 1
ATOM 2010 C CA . PRO A 1 261 ? 28.000 42.218 10.809 1.00 53.28 261 PRO A CA 1
ATOM 2011 C C . PRO A 1 261 ? 27.169 42.032 9.532 1.00 53.28 261 PRO A C 1
ATOM 2013 O O . PRO A 1 261 ? 27.432 42.599 8.475 1.00 53.28 261 PRO A O 1
ATOM 2016 N N . SER A 1 262 ? 26.122 41.236 9.733 1.00 41.50 262 SER A N 1
ATOM 2017 C CA . SER A 1 262 ? 24.952 40.970 8.901 1.00 41.50 262 SER A CA 1
ATOM 2018 C C . SER A 1 262 ? 24.127 42.205 8.526 1.00 41.50 262 SER A C 1
ATOM 2020 O O . SER A 1 262 ? 23.842 43.039 9.390 1.00 41.50 262 SER A O 1
ATOM 2022 N N . TRP A 1 263 ? 23.639 42.190 7.284 1.00 52.84 263 TRP A N 1
ATOM 2023 C CA . TRP A 1 263 ? 22.272 42.547 6.896 1.00 52.84 263 TRP A CA 1
ATOM 2024 C C . TRP A 1 263 ? 21.704 41.396 6.070 1.00 52.84 263 TRP A C 1
ATOM 2026 O O . TRP A 1 263 ? 22.495 40.811 5.293 1.00 52.84 263 TRP A O 1
#